Protein 5CWQ (pdb70)

B-factor: mean 51.22, std 22.77, range [20.58, 139.51]

Structure (mmCIF, N/CA/C/O backbone):
data_5CWQ
#
_entry.id   5CWQ
#
_cell.length_a   120.000
_cell.length_b   120.000
_cell.length_c   120.000
_cell.angle_alpha   90.000
_cell.angle_beta   90.000
_cell.angle_gamma   90.000
#
_symmetry.space_group_name_H-M   'I 2 3'
#
loop_
_entity.id
_entity.type
_entity.pdbx_description
1 polymer 'Designed helical repeat protein'
2 non-polymer GLYCEROL
3 non-polymer 'PHOSPHATE ION'
4 non-polymer 1,2-ETHANEDIOL
5 water water
#
loop_
_atom_site.group_PDB
_atom_site.id
_atom_site.type_symbol
_atom_site.label_atom_id
_atom_site.label_alt_id
_atom_site.label_comp_id
_atom_site.label_asym_id
_atom_site.label_entity_id
_atom_site.label_seq_id
_atom_site.pdbx_PDB_ins_code
_atom_site.Cartn_x
_atom_site.Cartn_y
_atom_site.Cartn_z
_atom_site.occupancy
_atom_site.B_iso_or_equiv
_atom_site.auth_seq_id
_atom_site.auth_comp_id
_atom_site.auth_asym_id
_atom_site.auth_atom_id
_atom_site.pdbx_PDB_model_num
ATOM 1 N N . GLU A 1 4 ? -2.854 47.384 44.328 1.00 92.40 4 GLU A N 1
ATOM 2 C CA . GLU A 1 4 ? -3.919 48.343 44.597 1.00 94.98 4 GLU A CA 1
ATOM 3 C C . GLU A 1 4 ? -5.254 47.826 44.069 1.00 90.63 4 GLU A C 1
ATOM 4 O O . GLU A 1 4 ? -6.311 48.145 44.613 1.00 90.01 4 GLU A O 1
ATOM 15 N N . GLU A 1 5 ? -5.200 47.029 43.006 1.00 87.83 5 GLU A N 1
ATOM 16 C CA . GLU A 1 5 ? -6.396 46.381 42.481 1.00 86.22 5 GLU A CA 1
ATOM 17 C C . GLU A 1 5 ? -6.842 45.273 43.426 1.00 79.18 5 GLU A C 1
ATOM 18 O O . GLU A 1 5 ? -8.036 45.031 43.597 1.00 77.60 5 GLU A O 1
ATOM 30 N N . LEU A 1 6 ? -5.869 44.602 44.036 1.00 75.00 6 LEU A N 1
ATOM 31 C CA . LEU A 1 6 ? -6.151 43.525 44.976 1.00 71.19 6 LEU A CA 1
ATOM 32 C C . LEU A 1 6 ? -6.706 44.075 46.284 1.00 71.19 6 LEU A C 1
ATOM 33 O O . LEU A 1 6 ? -7.476 43.403 46.968 1.00 69.12 6 LEU A O 1
ATOM 49 N N . GLU A 1 7 ? -6.312 45.296 46.631 1.00 74.60 7 GLU A N 1
ATOM 50 C CA . GLU A 1 7 ? -6.860 45.967 47.802 1.00 78.47 7 GLU A CA 1
ATOM 51 C C . GLU A 1 7 ? -8.362 46.166 47.639 1.00 77.47 7 GLU A C 1
ATOM 52 O O . GLU A 1 7 ? -9.132 45.947 48.574 1.00 75.81 7 GLU A O 1
ATOM 64 N N . ARG A 1 8 ? -8.770 46.577 46.443 1.00 79.70 8 ARG A N 1
ATOM 65 C CA . ARG A 1 8 ? -10.181 46.775 46.140 1.00 83.52 8 ARG A CA 1
ATOM 66 C C . ARG A 1 8 ? -10.944 45.461 46.270 1.00 78.43 8 ARG A C 1
ATOM 67 O O . ARG A 1 8 ? -12.047 45.422 46.814 1.00 77.91 8 ARG A O 1
ATOM 88 N N . GLU A 1 9 ? -10.345 44.386 45.768 1.00 75.21 9 GLU A N 1
ATOM 89 C CA . GLU A 1 9 ? -10.963 43.067 45.820 1.00 72.80 9 GLU A CA 1
ATOM 90 C C . GLU A 1 9 ? -10.917 42.495 47.234 1.00 63.45 9 GLU A C 1
ATOM 91 O O . GLU A 1 9 ? -11.852 41.827 47.673 1.00 60.66 9 GLU A O 1
ATOM 103 N N . SER A 1 10 ? -9.821 42.761 47.939 1.00 58.15 10 SER A N 1
ATOM 104 C CA . SER A 1 10 ? -9.639 42.265 49.299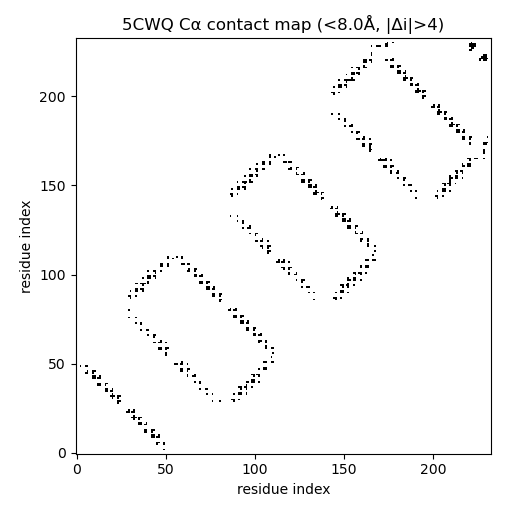 1.00 52.80 10 SER A CA 1
ATOM 105 C C . SER A 1 10 ? -10.617 42.924 50.266 1.00 49.69 10 SER A C 1
ATOM 106 O O . SER A 1 10 ? -11.253 42.249 51.076 1.00 46.91 10 SER A O 1
ATOM 114 N N . GLU A 1 11 ? -10.728 44.245 50.180 1.00 51.03 11 GLU A N 1
ATOM 115 C CA . GLU A 1 11 ? -11.628 44.994 51.047 1.00 54.58 11 GLU A CA 1
ATOM 116 C C . GLU A 1 11 ? -13.081 44.656 50.743 1.00 54.25 11 GLU A C 1
ATOM 117 O O . GLU A 1 11 ? -13.903 44.540 51.653 1.00 53.57 11 GLU A O 1
ATOM 129 N N . GLU A 1 12 ? -13.394 44.501 49.460 1.00 56.65 12 GLU A N 1
ATOM 130 C CA . GLU A 1 12 ? -14.740 44.126 49.043 1.00 61.50 12 GLU A CA 1
ATOM 131 C C . GLU A 1 12 ? -15.073 42.720 49.529 1.00 53.25 12 GLU A C 1
ATOM 132 O O . GLU A 1 12 ? -16.213 42.434 49.895 1.00 51.45 12 GLU A O 1
ATOM 144 N N . ALA A 1 13 ? -14.070 41.848 49.527 1.00 48.74 13 ALA A N 1
ATOM 145 C CA . ALA A 1 13 ? -14.242 40.477 49.988 1.00 45.13 13 ALA A CA 1
ATOM 146 C C . ALA A 1 13 ? -14.553 40.454 51.481 1.00 45.12 13 ALA A C 1
ATOM 147 O O . ALA A 1 13 ? -15.455 39.743 51.926 1.00 42.71 13 ALA A O 1
ATOM 154 N N . GLU A 1 14 ? -13.804 41.239 52.248 1.00 48.65 14 GLU A N 1
ATOM 155 C CA . GLU A 1 14 ? -14.027 41.337 53.685 1.00 52.59 14 GLU A CA 1
ATOM 156 C C . GLU A 1 14 ? -15.392 41.960 53.965 1.00 52.46 14 GLU A C 1
ATOM 157 O O . GLU A 1 14 ? -16.081 41.570 54.907 1.00 50.07 14 GLU A O 1
ATOM 169 N N . ARG A 1 15 ? -15.777 42.928 53.138 1.00 55.84 15 ARG A N 1
ATOM 170 C CA . ARG A 1 15 ? -17.076 43.581 53.264 1.00 61.04 15 ARG A CA 1
ATOM 171 C C . ARG A 1 15 ? -18.211 42.591 53.000 1.00 52.93 15 ARG A C 1
ATOM 172 O O . ARG A 1 15 ? -19.214 42.576 53.714 1.00 50.29 15 ARG A O 1
ATOM 193 N N . ARG A 1 16 ? -18.046 41.768 51.970 1.00 49.67 16 ARG A N 1
ATOM 194 C CA . ARG A 1 16 ? -19.026 40.739 51.643 1.00 48.69 16 ARG A CA 1
ATOM 195 C C . ARG A 1 16 ? -19.137 39.715 52.768 1.00 43.79 16 ARG A C 1
ATOM 196 O O . ARG A 1 16 ? -20.234 39.270 53.109 1.00 42.03 16 ARG A O 1
ATOM 217 N N . LEU A 1 17 ? -17.994 39.349 53.341 1.00 42.41 17 LEU A N 1
ATOM 218 C CA . LEU A 1 17 ? -17.947 38.377 54.429 1.00 42.40 17 LEU A CA 1
ATOM 219 C C . LEU A 1 17 ? -18.686 38.886 55.663 1.00 45.90 17 LEU A C 1
ATOM 220 O O . LEU A 1 17 ? -19.439 38.145 56.295 1.00 43.53 17 LEU A O 1
ATOM 236 N N . GLN A 1 18 ? -18.465 40.152 56.002 1.00 53.05 18 GLN A N 1
ATOM 237 C CA . GLN A 1 18 ? -19.085 40.747 57.180 1.00 59.68 18 GLN A CA 1
ATOM 238 C C . GLN A 1 18 ? -20.596 40.866 57.010 1.00 53.42 18 GLN A C 1
ATOM 239 O O . GLN A 1 18 ? -21.354 40.611 57.945 1.00 52.12 18 GLN A O 1
ATOM 253 N N . GLU A 1 19 ? -21.033 41.253 55.816 1.00 50.71 19 GLU A N 1
ATOM 254 C CA . GLU A 1 19 ? -22.459 41.353 55.529 1.00 52.31 19 GLU A CA 1
ATOM 255 C C . GLU A 1 19 ? -23.113 39.975 55.570 1.00 46.85 19 GLU A C 1
ATOM 256 O O . GLU A 1 19 ? -24.241 39.828 56.041 1.00 45.16 19 GLU A O 1
ATOM 268 N N . ALA A 1 20 ? -22.400 38.967 55.077 1.00 45.39 20 ALA A N 1
ATOM 269 C CA . ALA A 1 20 ? -22.903 37.598 55.091 1.00 44.77 20 ALA A CA 1
ATOM 270 C C . ALA A 1 20 ? -22.978 37.074 56.522 1.00 44.90 20 ALA A C 1
ATOM 271 O O . ALA A 1 20 ? -23.870 36.295 56.859 1.00 44.25 20 ALA A O 1
ATOM 278 N N . ARG A 1 21 ? -22.039 37.509 57.359 1.00 45.99 21 ARG A N 1
ATOM 279 C CA . ARG A 1 21 ? -22.012 37.107 58.762 1.00 47.31 21 ARG A CA 1
ATOM 280 C C . ARG A 1 21 ? -23.197 37.691 59.520 1.00 46.45 21 ARG A C 1
ATOM 281 O O . ARG A 1 21 ? -23.769 37.039 60.393 1.00 46.07 21 ARG A O 1
ATOM 302 N N A LYS A 1 22 ? -23.559 38.927 59.191 0.50 48.19 22 LYS A N 1
ATOM 303 N N B LYS A 1 22 ? -23.563 38.923 59.182 0.50 48.17 22 LYS A N 1
ATOM 304 C CA A LYS A 1 22 ? -24.697 39.580 59.826 0.50 50.30 22 LYS A CA 1
ATOM 305 C CA B LYS A 1 22 ? -24.693 39.579 59.822 0.50 50.30 22 LYS A CA 1
ATOM 306 C C A LYS A 1 22 ? -26.004 38.957 59.348 0.50 48.63 22 LYS A C 1
ATOM 307 C C B LYS A 1 22 ? -25.999 38.950 59.350 0.50 48.62 22 LYS A C 1
ATOM 308 O O A LYS A 1 22 ? -26.930 38.762 60.133 0.50 47.60 22 LYS A O 1
ATOM 309 O O B LYS A 1 22 ? -26.919 38.747 60.140 0.50 47.57 22 LYS A O 1
ATOM 346 N N . ARG A 1 23 ? -26.072 38.639 58.059 1.00 49.05 23 ARG A N 1
ATOM 347 C CA . ARG A 1 23 ? -27.240 37.964 57.502 1.00 53.33 23 ARG A CA 1
ATOM 348 C C . ARG A 1 23 ? -27.356 36.563 58.093 1.00 46.43 23 ARG A C 1
ATOM 349 O O . ARG A 1 23 ? -28.458 36.056 58.302 1.00 44.86 23 ARG A O 1
ATOM 371 N N A SER A 1 24 ? -26.209 35.948 58.364 0.39 43.94 24 SER A N 1
ATOM 372 N N B SER A 1 24 ? -26.213 35.938 58.360 0.61 43.90 24 SER A N 1
ATOM 373 C CA A SER A 1 24 ? -26.170 34.630 58.981 0.39 41.84 24 SER A CA 1
ATOM 374 C CA B SER A 1 24 ? -26.192 34.621 58.985 0.61 41.82 24 SER A CA 1
ATOM 375 C C A SER A 1 24 ? -26.729 34.678 60.400 0.39 44.25 24 SER A C 1
ATOM 376 C C B SER A 1 24 ? -26.761 34.690 60.396 0.61 44.27 24 SER A C 1
ATOM 377 O O A SER A 1 24 ? -27.448 33.774 60.824 0.39 43.08 24 SER A O 1
ATOM 378 O O B SER A 1 24 ? -27.514 33.813 60.815 0.61 43.18 24 SER A O 1
ATOM 393 N N . GLU A 1 25 ? -26.397 35.740 61.126 1.00 49.49 25 GLU A N 1
ATOM 394 C CA . GLU A 1 25 ? -26.852 35.905 62.502 1.00 57.67 25 GLU A CA 1
ATOM 395 C C . GLU A 1 25 ? -28.339 36.246 62.557 1.00 54.40 25 GLU A C 1
ATOM 396 O O . GLU A 1 25 ? -29.045 35.822 63.472 1.00 54.06 25 GLU A O 1
ATOM 409 N N . GLU A 1 26 ? -28.808 37.016 61.580 1.00 52.56 26 GLU A N 1
ATOM 410 C CA . GLU A 1 26 ? -30.220 37.380 61.499 1.00 53.98 26 GLU A CA 1
ATOM 411 C C . GLU A 1 26 ? -31.085 36.150 61.245 1.00 50.55 26 GLU A C 1
ATOM 412 O O . GLU A 1 26 ? -32.138 35.981 61.859 1.00 49.26 26 GLU A O 1
ATOM 424 N N . ALA A 1 27 ? -30.633 35.293 60.335 1.00 49.78 27 ALA A N 1
ATOM 425 C CA . ALA A 1 27 ? -31.360 34.076 60.003 1.00 49.18 27 ALA A CA 1
ATOM 426 C C . ALA A 1 27 ? -31.257 33.056 61.132 1.00 50.14 27 ALA A C 1
ATOM 427 O O . ALA A 1 27 ? -32.204 32.313 61.397 1.00 49.56 27 ALA A O 1
ATOM 434 N N . ARG A 1 28 ? -30.104 33.027 61.795 1.00 52.18 28 ARG A N 1
ATOM 435 C CA . ARG A 1 28 ? -29.859 32.085 62.882 1.00 54.21 28 ARG A CA 1
ATOM 436 C C . ARG A 1 28 ? -30.807 32.339 64.049 1.00 57.55 28 ARG A C 1
ATOM 437 O O . ARG A 1 28 ? -31.297 31.401 64.680 1.00 57.03 28 ARG A O 1
ATOM 458 N N . GLU A 1 29 ? -31.065 33.610 64.330 1.00 61.79 29 GLU A N 1
ATOM 459 C CA . GLU A 1 29 ? -31.950 33.984 65.424 1.00 66.33 29 GLU A CA 1
ATOM 460 C C . GLU A 1 29 ? -33.405 33.672 65.089 1.00 62.18 29 GLU A C 1
ATOM 461 O O . GLU A 1 29 ? -34.211 33.401 65.980 1.00 63.71 29 GLU A O 1
ATOM 473 N N . ARG A 1 30 ? -33.734 33.712 63.802 1.00 57.38 30 ARG A N 1
ATOM 474 C CA . ARG A 1 30 ? -35.090 33.431 63.340 1.00 55.77 30 ARG A CA 1
ATOM 475 C C . ARG A 1 30 ? -35.303 31.940 63.085 1.00 51.26 30 ARG A C 1
ATOM 476 O O . ARG A 1 30 ? -36.407 31.511 62.751 1.00 49.93 30 ARG A O 1
ATOM 497 N N . GLY A 1 31 ? -34.243 31.154 63.242 1.00 46.86 31 GLY A N 1
ATOM 498 C CA . GLY A 1 31 ? -34.314 29.723 63.010 1.00 45.62 31 GLY A CA 1
ATOM 499 C C . GLY A 1 31 ? -34.462 29.370 61.541 1.00 44.00 31 GLY A C 1
ATOM 500 O O . GLY A 1 31 ? -34.762 28.226 61.198 1.00 41.62 31 GLY A O 1
ATOM 504 N N . ASP A 1 32 ? -34.251 30.354 60.670 1.00 44.55 32 ASP A N 1
ATOM 505 C CA . ASP A 1 32 ? -34.365 30.147 59.230 1.00 42.98 32 ASP A CA 1
ATOM 506 C C . ASP A 1 32 ? -33.080 29.522 58.681 1.00 39.24 32 ASP A C 1
ATOM 507 O O . ASP A 1 32 ? -32.148 30.229 58.294 1.00 37.11 32 ASP A O 1
ATOM 516 N N . LEU A 1 33 ? -33.039 28.193 58.647 1.00 38.78 33 LEU A N 1
ATOM 517 C CA . LEU A 1 33 ? -31.831 27.471 58.254 1.00 38.41 33 LEU A CA 1
ATOM 518 C C . LEU A 1 33 ? -31.481 27.658 56.780 1.00 35.73 33 LEU A C 1
ATOM 519 O O . LEU A 1 33 ? -30.304 27.688 56.418 1.00 34.24 33 LEU A O 1
ATOM 535 N N . LYS A 1 34 ? -32.496 27.775 55.929 1.00 35.39 34 LYS A N 1
ATOM 536 C CA . LYS A 1 34 ? -32.261 27.946 54.500 1.00 34.98 34 LYS A CA 1
ATOM 537 C C . LYS A 1 34 ? -31.541 29.262 54.217 1.00 34.45 34 LYS A C 1
ATOM 538 O O . LYS A 1 34 ? -30.586 29.303 53.438 1.00 32.53 34 LYS A O 1
ATOM 557 N N . GLU A 1 35 ? -32.003 30.337 54.849 1.00 36.94 35 GLU A N 1
ATOM 558 C CA . GLU A 1 35 ? -31.356 31.636 54.705 1.00 40.52 35 GLU A CA 1
ATOM 559 C C . GLU A 1 35 ? -29.977 31.614 55.351 1.00 36.21 35 GLU A C 1
ATOM 560 O O . GLU A 1 35 ? -29.042 32.253 54.868 1.00 34.19 35 GLU A O 1
ATOM 572 N N . LEU A 1 36 ? -29.861 30.876 56.449 1.00 35.56 36 LEU A N 1
ATOM 573 C CA . LEU A 1 36 ? -28.587 30.718 57.137 1.00 35.69 36 LEU A CA 1
ATOM 574 C C . LEU A 1 36 ? -27.597 29.990 56.238 1.00 34.32 36 LEU A C 1
ATOM 575 O O . LEU A 1 36 ? -26.451 30.414 56.089 1.00 34.64 36 LEU A O 1
ATOM 591 N N . ALA A 1 37 ? -28.055 28.900 55.631 1.00 32.88 37 ALA A N 1
ATOM 592 C CA . ALA A 1 37 ? -27.228 28.103 54.733 1.00 30.99 37 ALA A CA 1
ATOM 593 C C . ALA A 1 37 ? -26.782 28.916 53.521 1.00 30.45 37 ALA A C 1
ATOM 594 O O . ALA A 1 37 ? -25.631 28.825 53.088 1.00 29.46 37 ALA A O 1
ATOM 601 N N . GLU A 1 38 ? -27.696 29.710 52.975 1.00 31.72 38 GLU A N 1
ATOM 602 C CA . GLU A 1 38 ? -27.390 30.552 51.824 1.00 33.37 38 GLU A CA 1
ATOM 603 C C . GLU A 1 38 ? -26.372 31.624 52.191 1.00 33.43 38 GLU A C 1
ATOM 604 O O . GLU A 1 38 ? -25.511 31.976 51.386 1.00 32.38 38 GLU A O 1
ATOM 616 N N . ALA A 1 39 ? -26.475 32.137 53.413 1.00 34.64 39 ALA A N 1
ATOM 617 C CA . ALA A 1 39 ? -25.544 33.146 53.897 1.00 35.20 39 ALA A CA 1
ATOM 618 C C . ALA A 1 39 ? -24.147 32.553 54.065 1.00 34.26 39 ALA A C 1
ATOM 619 O O . ALA A 1 39 ? -23.146 33.218 53.800 1.00 34.77 39 ALA A O 1
ATOM 626 N N . LEU A 1 40 ? -24.085 31.297 54.497 1.00 33.20 40 LEU A N 1
ATOM 627 C CA . LEU A 1 40 ? -22.809 30.619 54.703 1.00 32.32 40 LEU A CA 1
ATOM 628 C C . LEU A 1 40 ? -22.123 30.331 53.370 1.00 31.26 40 LEU A C 1
ATOM 629 O O . LEU A 1 40 ? -20.895 30.321 53.290 1.00 31.57 40 LEU A O 1
ATOM 645 N N . ILE A 1 41 ? -22.915 30.098 52.327 1.00 30.90 41 ILE A N 1
ATOM 646 C CA . ILE A 1 41 ? -22.372 29.959 50.978 1.00 30.21 41 ILE A CA 1
ATOM 647 C C . ILE A 1 41 ? -21.714 31.268 50.558 1.00 31.10 41 ILE A C 1
ATOM 648 O O . ILE A 1 41 ? -20.654 31.269 49.932 1.00 30.70 41 ILE A O 1
ATOM 664 N N . GLU A 1 42 ? -22.352 32.381 50.900 1.00 33.57 42 GLU A N 1
ATOM 665 C CA . GLU A 1 42 ? -21.822 33.698 50.566 1.00 38.12 42 GLU A CA 1
ATOM 666 C C . GLU A 1 42 ? -20.536 33.971 51.340 1.00 34.40 42 GLU A C 1
ATOM 667 O O . GLU A 1 42 ? -19.589 34.539 50.798 1.00 34.87 42 GLU A O 1
ATOM 679 N N . GLU A 1 43 ? -20.506 33.564 52.606 1.00 31.61 43 GLU A N 1
ATOM 680 C CA . GLU A 1 43 ? -19.295 33.682 53.409 1.00 31.22 43 GLU A CA 1
ATOM 681 C C . GLU A 1 43 ? -18.157 32.903 52.764 1.00 29.97 43 GLU A C 1
ATOM 682 O O . GLU A 1 43 ? -17.045 33.413 52.625 1.00 31.80 43 GLU A O 1
ATOM 694 N N . ALA A 1 44 ? -18.449 31.671 52.361 1.00 27.89 44 ALA A N 1
ATOM 695 C CA . ALA A 1 44 ? -17.460 30.804 51.732 1.00 27.56 44 ALA A CA 1
ATOM 696 C C . ALA A 1 44 ? -16.924 31.413 50.436 1.00 28.98 44 ALA A C 1
ATOM 697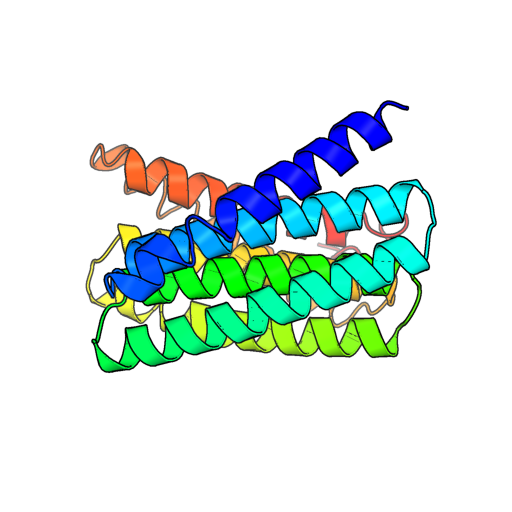 O O . ALA A 1 44 ? -15.733 31.307 50.140 1.00 28.72 44 ALA A O 1
ATOM 704 N N . ARG A 1 45 ? -17.806 32.047 49.667 1.00 31.58 45 ARG A N 1
ATOM 705 C CA . ARG A 1 45 ? -17.407 32.742 48.444 1.00 34.65 45 ARG A CA 1
ATOM 706 C C . ARG A 1 45 ? -16.421 33.860 48.754 1.00 32.86 45 ARG A C 1
ATOM 707 O O . ARG A 1 45 ? -15.408 34.019 48.072 1.00 31.44 45 ARG A O 1
ATOM 728 N N . ALA A 1 46 ? -16.735 34.635 49.786 1.00 33.61 46 ALA A N 1
ATOM 729 C CA . ALA A 1 46 ? -15.890 35.744 50.206 1.00 35.10 46 ALA A CA 1
ATOM 730 C C . ALA A 1 46 ? -14.539 35.235 50.696 1.00 35.53 46 ALA A C 1
ATOM 731 O O . ALA A 1 46 ? -13.500 35.820 50.392 1.00 36.58 46 ALA A O 1
ATOM 738 N N . VAL A 1 47 ? -14.560 34.143 51.454 1.00 34.95 47 VAL A N 1
ATOM 739 C CA . VAL A 1 47 ? -13.335 33.561 51.992 1.00 35.48 47 VAL A CA 1
ATOM 740 C C . VAL A 1 47 ? -12.459 33.012 50.868 1.00 35.27 47 VAL A C 1
ATOM 741 O O . VAL A 1 47 ? -11.234 33.118 50.926 1.00 36.36 47 VAL A O 1
ATOM 754 N N . GLN A 1 48 ? -13.083 32.429 49.848 1.00 34.15 48 GLN A N 1
ATOM 755 C CA . GLN A 1 48 ? -12.337 31.951 48.690 1.00 33.99 48 GLN A CA 1
ATOM 756 C C . GLN A 1 48 ? -11.626 33.116 48.012 1.00 34.19 48 GLN A C 1
ATOM 757 O O . GLN A 1 48 ? -10.494 32.982 47.547 1.00 34.29 48 GLN A O 1
ATOM 771 N N . GLU A 1 49 ? -12.301 34.259 47.957 1.00 35.10 49 GLU A N 1
ATOM 772 C CA . GLU A 1 49 ? -11.732 35.448 47.338 1.00 38.80 49 GLU A CA 1
ATOM 773 C C . GLU A 1 49 ? -10.514 35.927 48.124 1.00 37.21 49 GLU A C 1
ATOM 774 O O . GLU A 1 49 ? -9.491 36.277 47.541 1.00 36.18 49 GLU A O 1
ATOM 786 N N . LEU A 1 50 ? -10.625 35.929 49.450 1.00 37.48 50 LEU A N 1
ATOM 787 C CA . LEU A 1 50 ? -9.516 36.324 50.315 1.00 37.68 50 LEU A CA 1
ATOM 788 C C . LEU A 1 50 ? -8.313 35.403 50.129 1.00 37.25 50 LEU A C 1
ATOM 789 O O . LEU A 1 50 ? -7.168 35.856 50.117 1.00 39.66 50 LEU A O 1
ATOM 805 N N . ALA A 1 51 ? -8.579 34.110 49.986 1.00 34.45 51 ALA A N 1
ATOM 806 C CA . ALA A 1 51 ? -7.519 33.126 49.799 1.00 32.81 51 ALA A CA 1
ATOM 807 C C . ALA A 1 51 ? -6.778 33.363 48.486 1.00 32.47 51 ALA A C 1
ATOM 808 O O . ALA A 1 51 ? -5.550 33.289 48.432 1.00 31.82 51 ALA A O 1
ATOM 815 N N . ARG A 1 52 ? -7.531 33.650 47.430 1.00 33.73 52 ARG A N 1
ATOM 816 C CA . ARG A 1 52 ? -6.941 33.876 46.117 1.00 36.71 52 ARG A CA 1
ATOM 817 C C . ARG A 1 52 ? -6.130 35.169 46.089 1.00 36.21 52 ARG A C 1
ATOM 818 O O . ARG A 1 52 ? -5.113 35.253 45.400 1.00 34.85 52 ARG A O 1
ATOM 839 N N . VAL A 1 53 ? -6.578 36.172 46.840 1.00 37.92 53 VAL A N 1
ATOM 840 C CA . VAL A 1 53 ? -5.827 37.417 46.976 1.00 40.11 53 VAL A CA 1
ATOM 841 C C . VAL A 1 53 ? -4.512 37.140 47.698 1.00 41.54 53 VAL A C 1
ATOM 842 O O . VAL A 1 53 ? -3.463 37.662 47.321 1.00 42.22 53 VAL A O 1
ATOM 855 N N . ALA A 1 54 ? -4.577 36.318 48.742 1.00 41.92 54 ALA A N 1
ATOM 856 C CA . ALA A 1 54 ? -3.385 35.939 49.491 1.00 42.98 54 ALA A CA 1
ATOM 857 C C . ALA A 1 54 ? -2.405 35.189 48.589 1.00 41.51 54 ALA A C 1
ATOM 858 O O . ALA A 1 54 ? -1.199 35.435 48.632 1.00 43.45 54 ALA A O 1
ATOM 865 N N . CYS A 1 55 ? -2.937 34.280 47.775 1.00 37.55 55 CYS A N 1
ATOM 866 C CA . CYS A 1 55 ? -2.133 33.517 46.824 1.00 35.35 55 CYS A CA 1
ATOM 867 C C . CYS A 1 55 ? -1.394 34.425 45.843 1.00 38.31 55 CYS A C 1
ATOM 868 O O . CYS A 1 55 ? -0.237 34.178 45.512 1.00 39.64 55 CYS A O 1
ATOM 875 N N . GLU A 1 56 ? -2.066 35.471 45.375 1.00 40.29 56 GLU A N 1
ATOM 876 C CA . GLU A 1 56 ? -1.479 36.367 44.384 1.00 44.01 56 GLU A CA 1
ATOM 877 C C . GLU A 1 56 ? -0.436 37.284 45.017 1.00 43.92 56 GLU A C 1
ATOM 878 O O . GLU A 1 56 ? 0.521 37.695 44.360 1.00 44.90 56 GLU A O 1
ATOM 890 N N . ARG A 1 57 ? -0.624 37.598 46.295 1.00 43.40 57 ARG A N 1
ATOM 891 C CA . ARG A 1 57 ? 0.308 38.452 47.025 1.00 45.72 57 ARG A CA 1
ATOM 892 C C . ARG A 1 57 ? 1.480 37.656 47.589 1.00 48.50 57 ARG A C 1
ATOM 893 O O . ARG A 1 57 ? 2.543 38.211 47.862 1.00 50.24 57 ARG A O 1
ATOM 914 N N . GLY A 1 58 ? 1.282 36.354 47.764 1.00 45.92 58 GLY A N 1
ATOM 915 C CA . GLY A 1 58 ? 2.294 35.512 48.374 1.00 47.76 58 GLY A CA 1
ATOM 916 C C . GLY A 1 58 ? 2.420 35.791 49.859 1.00 49.01 58 GLY A C 1
ATOM 917 O O . GLY A 1 58 ? 3.468 35.554 50.460 1.00 50.56 58 GLY A O 1
ATOM 921 N N . ASN A 1 59 ? 1.344 36.304 50.448 1.00 48.41 59 ASN A N 1
ATOM 922 C CA . ASN A 1 59 ? 1.313 36.614 51.872 1.00 50.40 59 ASN A CA 1
ATOM 923 C C . ASN A 1 59 ? 0.779 35.435 52.681 1.00 49.84 59 ASN A C 1
ATOM 924 O O . ASN A 1 59 ? -0.419 35.152 52.669 1.00 45.10 59 ASN A O 1
ATOM 935 N N . SER A 1 60 ? 1.677 34.759 53.390 1.00 55.90 60 SER A N 1
ATOM 936 C CA . SER A 1 60 ? 1.311 33.578 54.164 1.00 60.62 60 SER A CA 1
ATOM 937 C C . SER A 1 60 ? 0.409 33.933 55.342 1.00 61.08 60 SER A C 1
ATOM 938 O O . SER A 1 60 ? -0.412 33.122 55.769 1.00 61.02 60 SER A O 1
ATOM 946 N N . GLU A 1 61 ? 0.564 35.145 55.866 1.00 61.70 61 GLU A N 1
ATOM 947 C CA . GLU A 1 61 ? -0.241 35.589 56.998 1.00 63.17 61 GLU A CA 1
ATOM 948 C C . GLU A 1 61 ? -1.687 35.816 56.575 1.00 51.74 61 GLU A C 1
ATOM 949 O O . GLU A 1 61 ? -2.616 35.374 57.253 1.00 46.28 61 GLU A O 1
ATOM 961 N N . GLU A 1 62 ? -1.874 36.510 55.456 1.00 49.07 62 GLU A N 1
ATOM 962 C CA . GLU A 1 62 ? -3.206 36.702 54.898 1.00 48.15 62 GLU A CA 1
ATOM 963 C C . GLU A 1 62 ? -3.809 35.358 54.513 1.00 43.00 62 GLU A C 1
ATOM 964 O O . GLU A 1 62 ? -5.016 35.151 54.627 1.00 41.98 62 GLU A O 1
ATOM 976 N N . ALA A 1 63 ? -2.955 34.450 54.057 1.00 40.88 63 ALA A N 1
ATOM 977 C CA . ALA A 1 63 ? -3.393 33.131 53.623 1.00 39.96 63 ALA A CA 1
ATOM 978 C C . ALA A 1 63 ? -3.886 32.305 54.808 1.00 42.04 63 ALA A C 1
ATOM 979 O O . ALA A 1 63 ? -4.926 31.650 54.728 1.00 39.73 63 ALA A O 1
ATOM 986 N N . GLU A 1 64 ? -3.140 32.343 55.906 1.00 47.52 64 GLU A N 1
ATOM 987 C CA . GLU A 1 64 ? -3.516 31.605 57.106 1.00 52.71 64 GLU A CA 1
ATOM 988 C C . GLU A 1 64 ? -4.792 32.184 57.708 1.00 48.82 64 GLU A C 1
ATOM 989 O O . GLU A 1 64 ? -5.640 31.447 58.208 1.00 48.07 64 GLU A O 1
ATOM 1001 N N . ARG A 1 65 ? -4.918 33.507 57.658 1.00 46.90 65 ARG A N 1
ATOM 1002 C CA . ARG A 1 65 ? -6.137 34.178 58.094 1.00 46.72 65 ARG A CA 1
ATOM 1003 C C . ARG A 1 65 ? -7.340 33.676 57.304 1.00 41.66 65 ARG A C 1
ATOM 1004 O O . ARG A 1 65 ? -8.401 33.419 57.872 1.00 40.87 65 ARG A O 1
ATOM 1025 N N . ALA A 1 66 ? -7.166 33.540 55.993 1.00 38.65 66 ALA A N 1
ATOM 1026 C CA . ALA A 1 66 ? -8.230 33.053 55.123 1.00 36.18 66 ALA A CA 1
ATOM 1027 C C . ALA A 1 66 ? -8.612 31.623 55.492 1.00 35.13 66 ALA A C 1
ATOM 1028 O O . ALA A 1 66 ? -9.791 31.265 55.492 1.00 33.52 66 ALA A O 1
ATOM 1035 N N . SER A 1 67 ? -7.609 30.811 55.808 1.00 36.49 67 SER A N 1
ATOM 1036 C CA . SER A 1 67 ? -7.834 29.420 56.182 1.00 37.85 67 SER A CA 1
ATOM 1037 C C . SER A 1 67 ? -8.597 29.330 57.500 1.00 37.84 67 SER A C 1
ATOM 1038 O O . SER A 1 67 ? -9.505 28.508 57.651 1.00 36.12 67 SER A O 1
ATOM 1046 N N . GLU A 1 68 ? -8.216 30.177 58.453 1.00 40.06 68 GLU A N 1
ATOM 1047 C CA . GLU A 1 68 ? -8.902 30.253 59.737 1.00 42.25 68 GLU A CA 1
ATOM 1048 C C . GLU A 1 68 ? -10.366 30.612 59.527 1.00 38.59 68 GLU A C 1
ATOM 1049 O O . GLU A 1 68 ? -11.253 30.054 60.174 1.00 38.27 68 GLU A O 1
ATOM 1061 N N . LYS A 1 69 ? -10.613 31.541 58.610 1.00 36.51 69 LYS A N 1
ATOM 1062 C CA . LYS A 1 69 ? -11.972 31.967 58.311 1.00 36.17 69 LYS A CA 1
ATOM 1063 C C . LYS A 1 69 ? -12.737 30.874 57.568 1.00 35.32 69 LYS A C 1
ATOM 1064 O O . LYS A 1 69 ? -13.936 30.696 57.781 1.00 35.33 69 LYS A O 1
ATOM 1083 N N . ALA A 1 70 ? -12.039 30.142 56.704 1.00 35.00 70 ALA A N 1
ATOM 1084 C CA . ALA A 1 70 ? -12.644 29.031 55.974 1.00 34.39 70 ALA A CA 1
ATOM 1085 C C . ALA A 1 70 ? -13.040 27.913 56.930 1.00 35.09 70 ALA A C 1
ATOM 1086 O O . ALA A 1 70 ? -14.097 27.298 56.780 1.00 35.71 70 ALA A O 1
ATOM 1093 N N . GLN A 1 71 ? -12.179 27.651 57.908 1.00 35.34 71 GLN A N 1
ATOM 1094 C CA . GLN A 1 71 ? -12.431 26.609 58.894 1.00 35.93 71 GLN A CA 1
ATOM 1095 C C . GLN A 1 71 ? -13.672 26.942 59.711 1.00 35.99 71 GLN A C 1
ATOM 1096 O O . GLN A 1 71 ? -14.432 26.052 60.095 1.00 33.34 71 GLN A O 1
ATOM 1110 N N . ARG A 1 72 ? -13.867 28.231 59.967 1.00 39.12 72 ARG A N 1
ATOM 1111 C CA . ARG A 1 72 ? -15.003 28.701 60.750 1.00 42.53 72 ARG A CA 1
ATOM 1112 C C . ARG A 1 72 ? -16.312 28.487 59.992 1.00 37.06 72 ARG A C 1
ATOM 1113 O O . ARG A 1 72 ? -17.282 27.981 60.553 1.00 35.45 72 ARG A O 1
ATOM 1134 N N . VAL A 1 73 ? -16.330 28.869 58.718 1.00 34.62 73 VAL A N 1
ATOM 1135 C CA . VAL A 1 73 ? -17.502 28.664 57.869 1.00 32.08 73 VAL A CA 1
ATOM 1136 C C . VAL A 1 73 ? -17.817 27.176 57.774 1.00 29.79 73 VAL A C 1
ATOM 1137 O O . VAL A 1 73 ? -18.978 26.771 57.832 1.00 28.89 73 VAL A O 1
ATOM 1150 N N . LEU A 1 74 ? -16.767 26.374 57.628 1.00 29.26 74 LEU A N 1
ATOM 1151 C CA . LEU A 1 74 ? -16.892 24.926 57.553 1.00 30.20 74 LEU A CA 1
ATOM 1152 C C . LEU A 1 74 ? -17.605 24.360 58.779 1.00 31.08 74 LEU A C 1
ATOM 1153 O O . LEU A 1 74 ? -18.566 23.601 58.653 1.00 31.40 74 LEU A O 1
ATOM 1169 N N . GLU A 1 75 ? -17.135 24.740 59.962 1.00 33.00 75 GLU A N 1
ATOM 1170 C CA . GLU A 1 75 ? -17.698 24.239 61.209 1.00 35.84 75 GLU A CA 1
ATOM 1171 C C . GLU A 1 75 ? -19.144 24.694 61.403 1.00 35.05 75 GLU A C 1
ATOM 1172 O O . GLU A 1 75 ? -19.980 23.935 61.896 1.00 33.97 75 GLU A O 1
ATOM 1184 N N . GLU A 1 76 ? -19.441 25.928 61.008 1.00 35.13 76 GLU A N 1
ATOM 1185 C CA . GLU A 1 76 ? -20.805 26.438 61.098 1.00 34.85 76 GLU A CA 1
ATOM 1186 C C . GLU A 1 76 ? -21.720 25.693 60.132 1.00 30.23 76 GLU A C 1
ATOM 1187 O O . GLU A 1 76 ? -22.845 25.337 60.481 1.00 28.58 76 GLU A O 1
ATOM 1199 N N . ALA A 1 77 ? -21.229 25.448 58.922 1.00 28.67 77 ALA A N 1
ATOM 1200 C CA . ALA A 1 77 ? -22.021 24.756 57.914 1.00 27.74 77 ALA A CA 1
ATOM 1201 C C . ALA A 1 77 ? -22.237 23.294 58.308 1.00 28.91 77 ALA A C 1
ATOM 1202 O O . ALA A 1 77 ? -23.270 22.707 57.988 1.00 28.45 77 ALA A O 1
ATOM 1209 N N . ARG A 1 78 ? -21.264 22.715 59.009 1.00 31.64 78 ARG A N 1
ATOM 1210 C CA . ARG A 1 78 ? -21.406 21.365 59.554 1.00 33.77 78 ARG A CA 1
ATOM 1211 C C . ARG A 1 78 ? -22.573 21.289 60.532 1.00 34.12 78 ARG A C 1
ATOM 1212 O O . ARG A 1 78 ? -23.322 20.311 60.549 1.00 33.47 78 ARG A O 1
ATOM 1233 N N . LYS A 1 79 ? -22.715 22.321 61.355 1.00 35.82 79 LYS A N 1
ATOM 1234 C CA . LYS A 1 79 ? -23.787 22.370 62.339 1.00 38.99 79 LYS A CA 1
ATOM 1235 C C . LYS A 1 79 ? -25.143 22.478 61.644 1.00 35.26 79 LYS A C 1
ATOM 1236 O O . LYS A 1 79 ? -26.103 21.815 62.032 1.00 34.66 79 LYS A O 1
ATOM 1255 N N . VAL A 1 80 ? -25.213 23.314 60.613 1.00 33.71 80 VAL A N 1
ATOM 1256 C CA . VAL A 1 80 ? -26.453 23.504 59.868 1.00 33.24 80 VAL A CA 1
ATOM 1257 C C . VAL A 1 80 ? -26.874 22.208 59.181 1.00 31.66 80 VAL A C 1
ATOM 1258 O O . VAL A 1 80 ? -28.062 21.889 59.120 1.00 31.45 80 VAL A O 1
ATOM 1271 N N . SER A 1 81 ? -25.900 21.464 58.665 1.00 31.72 81 SER A N 1
ATOM 1272 C CA . SER A 1 81 ? -26.191 20.201 58.002 1.00 33.95 81 SER A CA 1
ATOM 1273 C C . SER A 1 81 ? -26.763 19.204 59.008 1.00 34.23 81 SER A C 1
ATOM 1274 O O . SER A 1 81 ? -27.674 18.443 58.690 1.00 34.86 81 SER A O 1
ATOM 1282 N N . GLU A 1 82 ? -26.223 19.223 60.222 1.00 33.38 82 GLU A N 1
ATOM 1283 C CA . GLU A 1 82 ? -26.720 18.385 61.305 1.00 32.11 82 GLU A CA 1
ATOM 1284 C C . GLU A 1 82 ? -28.173 18.732 61.612 1.00 32.47 82 GLU A C 1
ATOM 1285 O O . GLU A 1 82 ? -29.030 17.852 61.716 1.00 31.57 82 GLU A O 1
ATOM 1297 N N . GLU A 1 83 ? -28.438 20.025 61.756 1.00 33.71 83 GLU A N 1
ATOM 1298 C CA . GLU A 1 83 ? -29.781 20.515 62.034 1.00 35.31 83 GLU A CA 1
ATOM 1299 C C . GLU A 1 83 ? -30.716 20.245 60.858 1.00 33.04 83 GLU A C 1
ATOM 1300 O O . GLU A 1 83 ? -31.903 19.978 61.048 1.00 32.76 83 GLU A O 1
ATOM 1312 N N . ALA A 1 84 ? -30.174 20.311 59.646 1.00 31.94 84 ALA A N 1
ATOM 1313 C CA . ALA A 1 84 ? -30.967 20.075 58.444 1.00 31.46 84 ALA A CA 1
ATOM 1314 C C . ALA A 1 84 ? -31.419 18.620 58.363 1.00 32.09 84 ALA A C 1
ATOM 1315 O O . ALA A 1 84 ? -32.547 18.334 57.954 1.00 32.32 84 ALA A O 1
ATOM 1322 N N . ARG A 1 85 ? -30.541 17.701 58.755 1.00 32.38 85 ARG A N 1
ATOM 1323 C CA . ARG A 1 85 ? -30.880 16.284 58.745 1.00 34.15 85 ARG A CA 1
ATOM 1324 C C . ARG A 1 85 ? -31.911 15.964 59.822 1.00 34.30 85 ARG A C 1
ATOM 1325 O O . ARG A 1 85 ? -32.793 15.131 59.610 1.00 35.51 85 ARG A O 1
ATOM 1346 N N . GLU A 1 86 ? -31.805 16.629 60.971 1.00 33.61 86 GLU A N 1
ATOM 1347 C CA . GLU A 1 86 ? -32.752 16.415 62.063 1.00 33.85 86 GLU A CA 1
ATOM 1348 C C . GLU A 1 86 ? -34.159 16.836 61.652 1.00 32.30 86 GLU A C 1
ATOM 1349 O O . GLU A 1 86 ? -35.146 16.303 62.159 1.00 32.30 86 GLU A O 1
ATOM 1361 N N . GLN A 1 87 ? -34.241 17.795 60.736 1.00 31.77 87 GLN A N 1
ATOM 1362 C CA . GLN A 1 87 ? -35.525 18.300 60.261 1.00 33.35 87 GLN A CA 1
ATOM 1363 C C . GLN A 1 87 ? -35.920 17.656 58.934 1.00 35.13 87 GLN A C 1
ATOM 1364 O O . GLN A 1 87 ? -36.956 17.991 58.361 1.00 34.81 87 GLN A O 1
ATOM 1378 N N . GLY A 1 88 ? -35.096 16.730 58.451 1.00 37.75 88 GLY A N 1
ATOM 1379 C CA . GLY A 1 88 ? -35.349 16.063 57.186 1.00 39.89 88 GLY A CA 1
ATOM 1380 C C . GLY A 1 88 ? -35.448 17.041 56.030 1.00 40.27 88 GLY A C 1
ATOM 1381 O O . GLY A 1 88 ? -36.197 16.816 55.079 1.00 42.09 88 GLY A O 1
ATOM 1385 N N . ASP A 1 89 ? -34.691 18.131 56.119 1.00 38.28 89 ASP A N 1
ATOM 1386 C CA . ASP A 1 89 ? -34.731 19.186 55.113 1.00 36.61 89 ASP A CA 1
ATOM 1387 C C . ASP A 1 89 ? -33.569 19.027 54.131 1.00 34.86 89 ASP A C 1
ATOM 1388 O O . ASP A 1 89 ? -32.484 19.577 54.332 1.00 33.73 89 ASP A O 1
ATOM 1397 N N . ASP A 1 90 ? -33.815 18.275 53.063 1.00 34.65 90 ASP A N 1
ATOM 1398 C CA . ASP A 1 90 ? -32.775 17.921 52.102 1.00 35.02 90 ASP A CA 1
ATOM 1399 C C . ASP A 1 90 ? -32.237 19.129 51.334 1.00 32.67 90 ASP A C 1
ATOM 1400 O O . ASP A 1 90 ? -31.067 19.150 50.953 1.00 30.79 90 ASP A O 1
ATOM 1409 N N . GLU A 1 91 ? -33.087 20.127 51.105 1.00 33.76 91 GLU A N 1
ATOM 1410 C CA . GLU A 1 91 ? -32.673 21.320 50.372 1.00 35.14 91 GLU A CA 1
ATOM 1411 C C . GLU A 1 91 ? -31.649 22.116 51.172 1.00 32.61 91 GLU A C 1
ATOM 1412 O O . GLU A 1 91 ? -30.609 22.512 50.646 1.00 31.93 91 GLU A O 1
ATOM 1424 N N . VAL A 1 92 ? -31.954 22.355 52.442 1.00 30.79 92 VAL A N 1
ATOM 1425 C CA . VAL A 1 92 ? -31.038 23.060 53.328 1.00 28.77 92 VAL A CA 1
ATOM 1426 C C . VAL A 1 92 ? -29.753 22.254 53.499 1.00 28.37 92 VAL A C 1
ATOM 1427 O O . VAL A 1 92 ? -28.660 22.820 53.544 1.00 29.28 92 VAL A O 1
ATOM 1440 N N . LEU A 1 93 ? -29.887 20.935 53.594 1.00 28.53 93 LEU A N 1
ATOM 1441 C CA . LEU A 1 93 ? -28.724 20.062 53.708 1.00 29.80 93 LEU A CA 1
ATOM 1442 C C . LEU A 1 93 ? -27.797 20.261 52.515 1.00 30.67 93 LEU A C 1
ATOM 1443 O O . LEU A 1 93 ? -26.593 20.447 52.682 1.00 31.68 93 LEU A O 1
ATOM 1459 N N . ALA A 1 94 ? -28.368 20.232 51.315 1.00 30.47 94 ALA A N 1
ATOM 1460 C CA . ALA A 1 94 ? -27.591 20.381 50.091 1.00 29.59 94 ALA A CA 1
ATOM 1461 C C . ALA A 1 94 ? -26.890 21.734 50.061 1.00 27.96 94 ALA A C 1
ATOM 1462 O O . ALA A 1 94 ? -25.724 21.828 49.679 1.00 28.10 94 ALA A O 1
ATOM 1469 N N . LEU A 1 95 ? -27.603 22.777 50.472 1.00 26.71 95 LEU A N 1
ATOM 1470 C CA . LEU A 1 95 ? -27.033 24.120 50.528 1.00 26.86 95 LEU A CA 1
ATOM 1471 C C . LEU A 1 95 ? -25.874 24.183 51.521 1.00 26.61 95 LEU A C 1
ATOM 1472 O O . LEU A 1 95 ? -24.854 24.818 51.255 1.00 26.67 95 LEU A O 1
ATOM 1488 N N . ALA A 1 96 ? -26.035 23.521 52.663 1.00 26.80 96 ALA A N 1
ATOM 1489 C CA . ALA A 1 96 ? -24.983 23.479 53.672 1.00 27.14 96 ALA A CA 1
ATOM 1490 C C . ALA A 1 96 ? -23.746 22.774 53.129 1.00 27.68 96 ALA A C 1
ATOM 1491 O O . ALA A 1 96 ? -22.618 23.187 53.397 1.00 28.39 96 ALA A O 1
ATOM 1498 N N . LEU A 1 97 ? -23.964 21.712 52.361 1.00 28.01 97 LEU A N 1
ATOM 1499 C CA . LEU A 1 97 ? -22.862 20.950 51.785 1.00 27.84 97 LEU A CA 1
ATOM 1500 C C . LEU A 1 97 ? -22.105 21.773 50.747 1.00 26.59 97 LEU A C 1
ATOM 1501 O O . LEU A 1 97 ? -20.890 21.626 50.598 1.00 26.47 97 LEU A O 1
ATOM 1517 N N . ILE A 1 98 ? -22.819 22.639 50.034 1.00 25.86 98 ILE A N 1
ATOM 1518 C CA . ILE A 1 98 ? -22.178 23.548 49.092 1.00 24.93 98 ILE A CA 1
ATOM 1519 C C . ILE A 1 98 ? -21.260 24.497 49.857 1.00 26.46 98 ILE A C 1
ATOM 1520 O O . ILE A 1 98 ? -20.130 24.746 49.438 1.00 25.37 98 ILE A O 1
ATOM 1536 N N . ALA A 1 99 ? -21.741 25.018 50.983 1.00 29.46 99 ALA A N 1
ATOM 1537 C CA . ALA A 1 99 ? -20.936 25.919 51.804 1.00 30.12 99 ALA A CA 1
ATOM 1538 C C . ALA A 1 99 ? -19.700 25.195 52.328 1.00 27.40 99 ALA A C 1
ATOM 1539 O O . ALA A 1 99 ? -18.596 25.744 52.324 1.00 27.55 99 ALA A O 1
ATOM 1546 N N . ILE A 1 100 ? -19.899 23.958 52.771 1.00 25.08 100 ILE A N 1
ATOM 1547 C CA . ILE A 1 100 ? -18.810 23.120 53.262 1.00 25.51 100 ILE A CA 1
ATOM 1548 C C . ILE A 1 100 ? -17.772 22.896 52.166 1.00 27.77 100 ILE A C 1
ATOM 1549 O O . ILE A 1 100 ? -16.580 23.115 52.378 1.00 29.04 100 ILE A O 1
ATOM 1565 N N . ALA A 1 101 ? -18.235 22.473 50.994 1.00 28.69 101 ALA A N 1
ATOM 1566 C CA . ALA A 1 101 ? -17.341 22.140 49.891 1.00 28.37 101 ALA A CA 1
ATOM 1567 C C . ALA A 1 101 ? -16.543 23.358 49.432 1.00 26.77 101 ALA A C 1
ATOM 1568 O O . ALA A 1 101 ? -15.354 23.252 49.119 1.00 25.48 101 ALA A O 1
ATOM 1575 N N . LEU A 1 102 ? -17.194 24.515 49.394 1.00 27.07 102 LEU A N 1
ATOM 1576 C CA . LEU A 1 102 ? -16.530 25.740 48.967 1.00 28.59 102 LEU A CA 1
ATOM 1577 C C . LEU A 1 102 ? -15.489 26.174 49.998 1.00 28.51 102 LEU A C 1
ATOM 1578 O O . LEU A 1 102 ? -14.431 26.693 49.644 1.00 29.07 102 LEU A O 1
ATOM 1594 N N . ALA A 1 103 ? -15.791 25.952 51.274 1.00 28.35 103 ALA A N 1
ATOM 1595 C CA . ALA A 1 103 ? -14.848 26.254 52.345 1.00 28.93 103 ALA A CA 1
ATOM 1596 C C . ALA A 1 103 ? -13.629 25.340 52.258 1.00 29.31 103 ALA A C 1
ATOM 1597 O O . ALA A 1 103 ? -12.499 25.781 52.471 1.00 30.06 103 ALA A O 1
ATOM 1604 N N . VAL A 1 104 ? -13.867 24.066 51.953 1.00 28.88 104 VAL A N 1
ATOM 1605 C CA . VAL A 1 104 ? -12.789 23.093 51.785 1.00 29.21 104 VAL A CA 1
ATOM 1606 C C . VAL A 1 104 ? -11.902 23.476 50.606 1.00 29.21 104 VAL A C 1
ATOM 1607 O O . VAL A 1 104 ? -10.683 23.316 50.661 1.00 31.94 104 VAL A O 1
ATOM 1620 N N . LEU A 1 105 ? -12.516 23.972 49.537 1.00 26.86 105 LEU A N 1
ATOM 1621 C CA . LEU A 1 105 ? -11.765 24.392 48.364 1.00 26.88 105 LEU A CA 1
ATOM 1622 C C . LEU A 1 105 ? -10.845 25.548 48.741 1.00 27.20 105 LEU A C 1
ATOM 1623 O O . LEU A 1 105 ? -9.695 25.609 48.305 1.00 26.37 105 LEU A O 1
ATOM 1639 N N . ALA A 1 106 ? -11.359 26.458 49.562 1.00 28.41 106 ALA A N 1
ATOM 1640 C CA . ALA A 1 106 ? -10.565 27.575 50.051 1.00 29.75 106 ALA A CA 1
ATOM 1641 C C . ALA A 1 106 ? -9.392 27.061 50.882 1.00 29.08 106 ALA A C 1
ATOM 1642 O O . ALA A 1 106 ? -8.273 27.555 50.752 1.00 29.40 106 ALA A O 1
ATOM 1649 N N . LEU A 1 107 ? -9.647 26.059 51.722 1.00 28.18 107 LEU A N 1
ATOM 1650 C CA . LEU A 1 107 ? -8.592 25.462 52.537 1.00 29.78 107 LEU A CA 1
ATOM 1651 C C . LEU A 1 107 ? -7.520 24.819 51.661 1.00 30.54 107 LEU A C 1
ATOM 1652 O O . LEU A 1 107 ? -6.332 24.881 51.973 1.00 31.75 107 LEU A O 1
ATOM 1668 N N . ALA A 1 108 ? -7.947 24.195 50.570 1.00 30.40 108 ALA A N 1
ATOM 1669 C CA . ALA A 1 108 ? -7.024 23.558 49.640 1.00 30.90 108 ALA A CA 1
ATOM 1670 C C . ALA A 1 108 ? -6.134 24.598 48.962 1.00 30.32 108 ALA A C 1
ATOM 1671 O O . ALA A 1 108 ? -4.918 24.423 48.876 1.00 29.69 108 ALA A O 1
ATOM 1678 N N . GLU A 1 109 ? -6.752 25.678 48.489 1.00 30.66 109 GLU A N 1
ATOM 1679 C CA . GLU A 1 109 ? -6.034 26.771 47.841 1.00 32.57 109 GLU A CA 1
ATOM 1680 C C . GLU A 1 109 ? -4.959 27.356 48.754 1.00 33.44 109 GLU A C 1
ATOM 1681 O O . GLU A 1 109 ? -3.828 27.585 48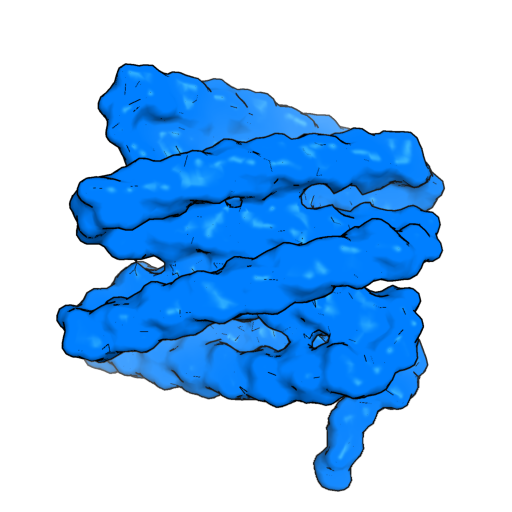.325 1.00 34.07 109 GLU A O 1
ATOM 1693 N N . VAL A 1 110 ? -5.310 27.594 50.014 1.00 33.39 110 VAL A N 1
ATOM 1694 C CA . VAL A 1 110 ? -4.351 28.135 50.972 1.00 34.92 110 VAL A CA 1
ATOM 1695 C C . VAL A 1 110 ? -3.224 27.135 51.210 1.00 36.74 110 VAL A C 1
ATOM 1696 O O . VAL A 1 110 ? -2.052 27.507 51.242 1.00 37.57 110 VAL A O 1
ATOM 1709 N N . ALA A 1 111 ? -3.585 25.867 51.374 1.00 37.43 111 ALA A N 1
ATOM 1710 C CA . ALA A 1 111 ? -2.603 24.824 51.640 1.00 38.73 111 ALA A CA 1
ATOM 1711 C C . ALA A 1 111 ? -1.572 24.757 50.520 1.00 38.73 111 ALA A C 1
ATOM 1712 O O . ALA A 1 111 ? -0.368 24.704 50.778 1.00 39.90 111 ALA A O 1
ATOM 1719 N N . CYS A 1 112 ? -2.048 24.773 49.2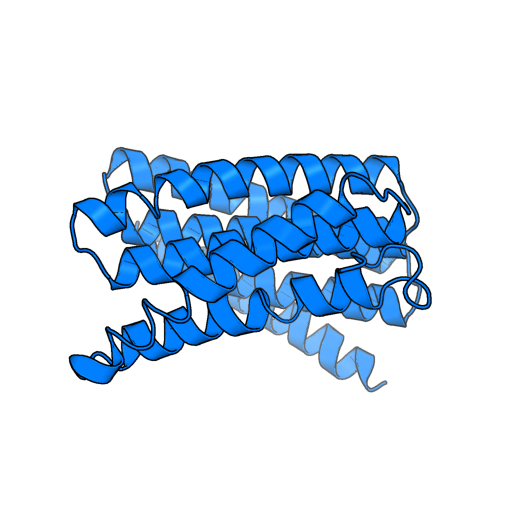78 1.00 37.39 112 CYS A N 1
ATOM 1720 C CA . CYS A 1 112 ? -1.163 24.717 48.120 1.00 37.74 112 CYS A CA 1
ATOM 1721 C C . CYS A 1 112 ? -0.292 25.965 48.020 1.00 37.59 112 CYS A C 1
ATOM 1722 O O . CYS A 1 112 ? 0.918 25.870 47.812 1.00 37.92 112 CYS A O 1
ATOM 1729 N N . CYS A 1 113 ? -0.909 27.133 48.172 1.00 37.50 113 CYS A N 1
ATOM 1730 C CA . CYS A 1 113 ? -0.191 28.398 48.044 1.00 39.58 113 CYS A CA 1
ATOM 1731 C C . CYS A 1 113 ? 0.866 28.556 49.134 1.00 43.35 113 CYS A C 1
ATOM 1732 O O . CYS A 1 113 ? 1.944 29.096 48.886 1.00 44.43 113 CYS A O 1
ATOM 1739 N N . ARG A 1 114 ? 0.551 28.087 50.339 1.00 45.71 114 ARG A N 1
ATOM 1740 C CA . ARG A 1 114 ? 1.497 28.130 51.450 1.00 49.05 114 ARG A CA 1
ATOM 1741 C C . ARG A 1 114 ? 2.519 26.999 51.341 1.00 48.31 114 ARG A C 1
ATOM 1742 O O . ARG A 1 114 ? 3.532 27.000 52.038 1.00 49.22 114 ARG A O 1
ATOM 1763 N N . GLY A 1 115 ? 2.246 26.032 50.470 1.00 47.43 115 GLY A N 1
ATOM 1764 C CA . GLY A 1 115 ? 3.170 24.938 50.230 1.00 49.50 115 GLY A CA 1
ATOM 1765 C C . GLY A 1 115 ? 3.198 23.905 51.342 1.00 53.06 115 GLY A C 1
ATOM 1766 O O . GLY A 1 115 ? 4.143 23.121 51.444 1.00 53.85 115 GLY A O 1
ATOM 1770 N N . ASN A 1 116 ? 2.163 23.903 52.176 1.00 56.12 116 ASN A N 1
ATOM 1771 C CA . ASN A 1 116 ? 2.068 22.952 53.278 1.00 60.72 116 ASN A CA 1
ATOM 1772 C C . ASN A 1 116 ? 1.355 21.674 52.837 1.00 62.44 116 ASN A C 1
ATOM 1773 O O . ASN A 1 116 ? 0.127 21.633 52.749 1.00 58.41 116 ASN A O 1
ATOM 1784 N N . SER A 1 117 ? 2.136 20.631 52.568 1.00 72.89 117 SER A N 1
ATOM 1785 C CA . SER A 1 117 ? 1.608 19.390 52.008 1.00 79.12 117 SER A CA 1
ATOM 1786 C C . SER A 1 117 ? 0.726 18.643 53.006 1.00 82.29 117 SER A C 1
ATOM 1787 O O . SER A 1 117 ? -0.234 17.978 52.617 1.00 82.52 117 SER A O 1
ATOM 1795 N N . GLU A 1 118 ? 1.054 18.750 54.290 1.00 84.59 118 GLU A N 1
ATOM 1796 C CA . GLU A 1 118 ? 0.256 18.112 55.332 1.00 85.98 118 GLU A CA 1
ATOM 1797 C C . GLU A 1 118 ? -1.091 18.814 55.459 1.00 76.37 118 GLU A C 1
ATOM 1798 O O . GLU A 1 118 ? -2.130 18.171 55.610 1.00 76.36 118 GLU A O 1
ATOM 1810 N N . GLU A 1 119 ? -1.061 20.141 55.398 1.00 67.48 119 GLU A N 1
ATOM 1811 C CA . GLU A 1 119 ? -2.274 20.945 55.445 1.00 59.10 119 GLU A CA 1
ATOM 1812 C C . GLU A 1 119 ? -3.125 20.699 54.200 1.00 50.15 119 GLU A C 1
ATOM 1813 O O . GLU A 1 119 ? -4.353 20.805 54.237 1.00 46.20 119 GLU A O 1
ATOM 1825 N N . ALA A 1 120 ? -2.458 20.368 53.099 1.00 47.62 120 ALA A N 1
ATOM 1826 C CA . ALA A 1 120 ? -3.137 20.106 51.837 1.00 45.67 120 ALA A CA 1
ATOM 1827 C C . ALA A 1 120 ? -3.830 18.751 51.868 1.00 48.15 120 ALA A C 1
ATOM 1828 O O . ALA A 1 120 ? -4.914 18.587 51.307 1.00 45.16 120 ALA A O 1
ATOM 1835 N N . GLU A 1 121 ? -3.203 17.782 52.528 1.00 55.04 121 GLU A N 1
ATOM 1836 C CA . GLU A 1 121 ? -3.760 16.438 52.607 1.00 61.09 121 GLU A CA 1
ATOM 1837 C C . GLU A 1 121 ? -5.001 16.421 53.494 1.00 55.46 121 GLU A C 1
ATOM 1838 O O . GLU A 1 121 ? -5.958 15.701 53.214 1.00 53.62 121 GLU A O 1
ATOM 1850 N N . ARG A 1 122 ? -4.984 17.215 54.561 1.00 53.60 122 ARG A N 1
ATOM 1851 C CA . ARG A 1 122 ? -6.146 17.338 55.433 1.00 54.15 122 ARG A CA 1
ATOM 1852 C C . ARG A 1 122 ? -7.333 17.906 54.664 1.00 46.54 122 ARG A C 1
ATOM 1853 O O . ARG A 1 122 ? -8.471 17.482 54.861 1.00 45.49 122 ARG A O 1
ATOM 1874 N N . ALA A 1 123 ? -7.059 18.867 53.788 1.00 41.46 123 ALA A N 1
ATOM 1875 C CA . ALA A 1 123 ? -8.096 19.457 52.952 1.00 36.84 123 ALA A CA 1
ATOM 1876 C C . ALA A 1 123 ? -8.654 18.417 51.985 1.00 36.60 123 ALA A C 1
ATOM 1877 O O . ALA A 1 123 ? -9.850 18.403 51.693 1.00 34.23 123 ALA A O 1
ATOM 1884 N N . SER A 1 124 ? -7.779 17.546 51.495 1.00 39.45 124 SER A N 1
ATOM 1885 C CA . SER A 1 124 ? -8.179 16.499 50.565 1.00 41.25 124 SER A CA 1
ATOM 1886 C C . SER A 1 124 ? -9.079 15.485 51.261 1.00 41.84 124 SER A C 1
ATOM 1887 O O . SER A 1 124 ? -10.025 14.969 50.668 1.00 41.61 124 SER A O 1
ATOM 1895 N N . GLU A 1 125 ? -8.774 15.204 52.524 1.00 42.82 125 GLU A N 1
ATOM 1896 C CA . GLU A 1 125 ? -9.587 14.303 53.331 1.00 43.98 125 GLU A CA 1
ATOM 1897 C C . GLU A 1 125 ? -10.968 14.900 53.582 1.00 39.85 125 GLU A C 1
ATOM 1898 O O . GLU A 1 125 ? -11.975 14.194 53.534 1.00 39.13 125 GLU A O 1
ATOM 1910 N N . LYS A 1 126 ? -11.010 16.202 53.850 1.00 37.67 126 LYS A N 1
ATOM 1911 C CA . LYS A 1 126 ? -12.276 16.903 54.036 1.00 36.94 126 LYS A CA 1
ATOM 1912 C C . LYS A 1 126 ? -13.077 16.925 52.736 1.00 35.93 126 LYS A C 1
ATOM 1913 O O . LYS A 1 126 ? -14.301 16.785 52.747 1.00 38.38 126 LYS A O 1
ATOM 1932 N N . ALA A 1 127 ? -12.377 17.103 51.619 1.00 32.16 127 ALA A N 1
ATOM 1933 C CA .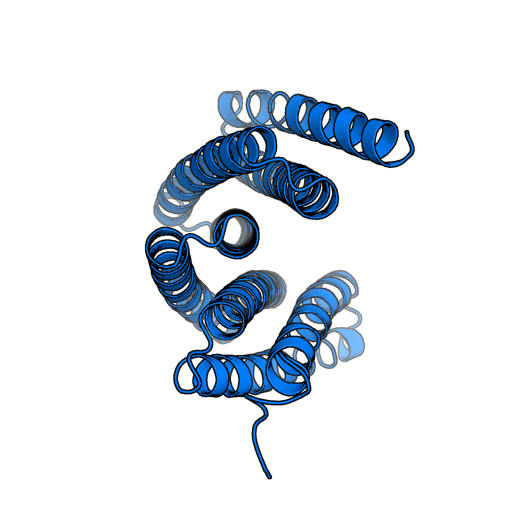 ALA A 1 127 ? -13.010 17.110 50.307 1.00 28.89 127 ALA A CA 1
ATOM 1934 C C . ALA A 1 127 ? -13.597 15.743 49.985 1.00 29.40 127 ALA A C 1
ATOM 1935 O O . ALA A 1 127 ? -14.683 15.641 49.411 1.00 27.27 127 ALA A O 1
ATOM 1942 N N . GLN A 1 128 ? -12.872 14.691 50.349 1.00 32.68 128 GLN A N 1
ATOM 1943 C CA . GLN A 1 128 ? -13.350 13.334 50.127 1.00 36.54 128 GLN A CA 1
ATOM 1944 C C . GLN A 1 128 ? -14.594 13.072 50.972 1.00 37.04 128 GLN A C 1
ATOM 1945 O O . GLN A 1 128 ? -15.538 12.428 50.514 1.00 37.29 128 GLN A O 1
ATOM 1959 N N . ARG A 1 129 ? -14.592 13.581 52.201 1.00 38.79 129 ARG A N 1
ATOM 1960 C CA . ARG A 1 129 ? -15.723 13.408 53.108 1.00 43.45 129 ARG A CA 1
ATOM 1961 C C . ARG A 1 129 ? -16.993 14.041 52.549 1.00 36.98 129 ARG A C 1
ATOM 1962 O O . ARG A 1 129 ? -18.016 13.374 52.408 1.00 36.32 129 ARG A O 1
ATOM 1983 N N . VAL A 1 130 ? -16.923 15.330 52.236 1.00 33.31 130 VAL A N 1
ATOM 1984 C CA . VAL A 1 130 ? -18.093 16.059 51.765 1.00 32.47 130 VAL A CA 1
ATOM 1985 C C . VAL A 1 130 ? -18.564 15.495 50.424 1.00 30.09 130 VAL A C 1
ATOM 1986 O O . VAL A 1 130 ? -19.762 15.496 50.127 1.00 29.22 130 VAL A O 1
ATOM 1999 N N . LEU A 1 131 ? -17.616 15.005 49.628 1.00 29.68 131 LEU A N 1
ATOM 2000 C CA . LEU A 1 131 ? -17.935 14.342 48.369 1.00 29.86 131 LEU A CA 1
ATOM 2001 C C . LEU A 1 131 ? -18.854 13.149 48.611 1.00 30.90 131 LEU A C 1
ATOM 2002 O O . LEU A 1 131 ? -19.866 12.981 47.930 1.00 30.41 131 LEU A O 1
ATOM 2018 N N . GLU A 1 132 ? -18.493 12.323 49.586 1.00 33.37 132 GLU A N 1
ATOM 2019 C CA . GLU A 1 132 ? -19.275 11.140 49.913 1.00 36.65 132 GLU A CA 1
ATOM 2020 C C . GLU A 1 132 ? -20.652 11.529 50.444 1.00 33.85 132 GLU A C 1
ATOM 2021 O O . GLU A 1 132 ? -21.657 10.914 50.090 1.00 33.13 132 GLU A O 1
ATOM 2033 N N . GLU A 1 133 ? -20.697 12.559 51.284 1.00 33.14 133 GLU A N 1
ATOM 2034 C CA . GLU A 1 133 ? -21.966 13.032 51.829 1.00 34.28 133 GLU A CA 1
ATOM 2035 C C . GLU A 1 133 ? -22.864 13.569 50.719 1.00 31.80 133 GLU A C 1
ATOM 2036 O O . GLU A 1 133 ? -24.056 13.278 50.682 1.00 28.80 133 GLU A O 1
ATOM 2048 N N . ALA A 1 134 ? -22.284 14.351 49.814 1.00 33.71 134 ALA A N 1
ATOM 2049 C CA . ALA A 1 134 ? -23.045 14.951 48.724 1.00 34.13 134 ALA A CA 1
ATOM 2050 C C . ALA A 1 134 ? -23.533 13.884 47.746 1.00 34.00 134 ALA A C 1
ATOM 2051 O O . ALA A 1 134 ? -24.611 14.013 47.163 1.00 34.36 134 ALA A O 1
ATOM 2058 N N . ARG A 1 135 ? -22.736 12.834 47.571 1.00 33.21 135 ARG A N 1
ATOM 2059 C CA . ARG A 1 135 ? -23.119 11.709 46.720 1.00 33.80 135 ARG A CA 1
ATOM 2060 C C . ARG A 1 135 ? -24.395 11.042 47.225 1.00 34.28 135 ARG A C 1
ATOM 2061 O O . ARG A 1 135 ? -25.275 10.696 46.438 1.00 33.94 135 ARG A O 1
ATOM 2082 N N . LYS A 1 136 ? -24.492 10.865 48.539 1.00 35.67 136 LYS A N 1
ATOM 2083 C CA . LYS A 1 136 ? -25.674 10.262 49.143 1.00 39.62 136 LYS A CA 1
ATOM 2084 C C . LYS A 1 136 ? -26.910 11.129 48.912 1.00 36.23 136 LYS A C 1
ATOM 2085 O O . LYS A 1 136 ? -27.987 10.618 48.595 1.00 35.90 136 LYS A O 1
ATOM 2104 N N . VAL A 1 137 ? -26.750 12.439 49.069 1.00 34.01 137 VAL A N 1
ATOM 2105 C CA . VAL A 1 137 ? -27.859 13.372 48.891 1.00 33.17 137 VAL A CA 1
ATOM 2106 C C . VAL A 1 137 ? -28.333 13.357 47.443 1.00 31.90 137 VAL A C 1
ATOM 2107 O O . VAL A 1 137 ? -29.534 13.412 47.177 1.00 33.15 137 VAL A O 1
ATOM 2120 N N A SER A 1 138 ? -27.384 13.281 46.515 0.41 30.72 138 SER A N 1
ATOM 2121 N N B SER A 1 138 ? -27.393 13.270 46.506 0.59 30.73 138 SER A N 1
ATOM 2122 C CA A SER A 1 138 ? -27.696 13.244 45.091 0.41 30.14 138 SER A CA 1
ATOM 2123 C CA B SER A 1 138 ? -27.736 13.260 45.088 0.59 30.15 138 SER A CA 1
ATOM 2124 C C A SER A 1 138 ? -28.493 11.993 44.742 0.41 32.18 138 SER A C 1
ATOM 2125 C C B SER A 1 138 ? -28.488 11.984 44.720 0.59 32.18 138 SER A C 1
ATOM 2126 O O A SER A 1 138 ? -29.449 12.047 43.967 0.41 31.67 138 SER A O 1
ATOM 2127 O O B SER A 1 138 ? -29.412 12.013 43.905 0.59 31.69 138 SER A O 1
ATOM 2142 N N . GLU A 1 139 ? -28.091 10.868 45.322 1.00 36.22 139 GLU A N 1
ATOM 2143 C CA . GLU A 1 139 ? -28.768 9.599 45.094 1.00 43.18 139 GLU A CA 1
ATOM 2144 C C . GLU A 1 139 ? -30.190 9.647 45.643 1.00 43.36 139 GLU A C 1
ATOM 2145 O O . GLU A 1 139 ? -31.135 9.218 44.981 1.00 42.73 139 GLU A O 1
ATOM 2158 N N . GLU A 1 140 ? -30.334 10.182 46.852 1.00 45.80 140 GLU A N 1
ATOM 2159 C CA . GLU A 1 140 ? -31.638 10.288 47.499 1.00 51.20 140 GLU A CA 1
ATOM 2160 C C . GLU A 1 140 ? -32.567 11.228 46.734 1.00 44.09 140 GLU A C 1
ATOM 2161 O O . GLU A 1 140 ? -33.750 10.938 46.561 1.00 43.79 140 GLU A O 1
ATOM 2173 N N . ALA A 1 141 ? -32.029 12.356 46.285 1.00 39.35 141 ALA A N 1
ATOM 2174 C CA . ALA A 1 141 ? -32.817 13.332 45.540 1.00 37.88 141 ALA A CA 1
ATOM 2175 C C . ALA A 1 141 ? -33.267 12.751 44.204 1.00 40.26 141 ALA A C 1
ATOM 2176 O O . ALA A 1 141 ? -34.398 12.967 43.765 1.00 41.40 141 ALA A O 1
ATOM 2183 N N . ARG A 1 142 ? -32.372 12.005 43.566 1.00 41.83 142 ARG A N 1
ATOM 2184 C CA . ARG A 1 142 ? -32.648 11.402 42.269 1.00 45.41 142 ARG A CA 1
ATOM 2185 C C . ARG A 1 142 ? -33.745 10.343 42.362 1.00 49.81 142 ARG A C 1
ATOM 2186 O O . ARG A 1 142 ? -34.559 10.195 41.449 1.00 49.94 142 ARG A O 1
ATOM 2207 N N . GLU A 1 143 ? -33.765 9.612 43.471 1.00 54.47 143 GLU A N 1
ATOM 2208 C CA . GLU A 1 143 ? -34.765 8.575 43.691 1.00 60.77 143 GLU A CA 1
ATOM 2209 C C . GLU A 1 143 ? -36.103 9.175 44.124 1.00 56.14 143 GLU A C 1
ATOM 2210 O O . GLU A 1 143 ? -37.156 8.575 43.910 1.00 57.72 143 GLU A O 1
ATOM 2222 N N . GLN A 1 144 ? -36.053 10.359 44.728 1.00 51.66 144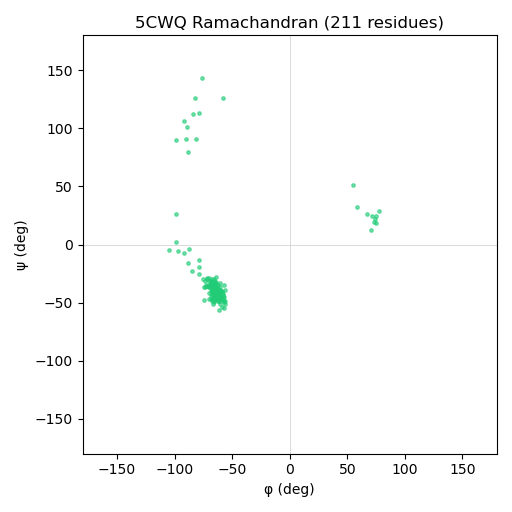 GLN A N 1
ATOM 2223 C CA . GLN A 1 144 ? -37.257 11.053 45.183 1.00 52.12 144 GLN A CA 1
ATOM 2224 C C . GLN A 1 144 ? -37.806 12.007 44.121 1.00 46.74 144 GLN A C 1
ATOM 2225 O O . GLN A 1 144 ? -38.880 12.583 44.290 1.00 44.00 144 GLN A O 1
ATOM 2239 N N . GLY A 1 145 ? -37.063 12.179 43.033 1.00 41.54 145 GLY A N 1
ATOM 2240 C CA . GLY A 1 145 ? -37.488 13.050 41.952 1.00 40.98 145 GLY A CA 1
ATOM 2241 C C . GLY A 1 145 ? -37.370 14.527 42.285 1.00 39.17 145 GLY A C 1
ATOM 2242 O O . GLY A 1 145 ? -38.048 15.358 41.679 1.00 39.60 145 GLY A O 1
ATOM 2246 N N . ASP A 1 146 ? -36.515 14.858 43.251 1.00 37.42 146 ASP A N 1
ATOM 2247 C CA . ASP A 1 146 ? -36.283 16.250 43.623 1.00 36.82 146 ASP A CA 1
ATOM 2248 C C . ASP A 1 146 ? -35.137 16.829 42.791 1.00 34.37 146 ASP A C 1
ATOM 2249 O O . ASP A 1 146 ? -33.970 16.748 43.174 1.00 32.77 146 ASP A O 1
ATOM 2258 N N . ASP A 1 147 ? -35.486 17.421 41.653 1.00 34.63 147 ASP A N 1
ATOM 2259 C CA . ASP A 1 147 ? -34.493 17.869 40.681 1.00 36.16 147 ASP A CA 1
ATOM 2260 C C . ASP A 1 147 ? -33.644 19.022 41.206 1.00 32.88 147 ASP A C 1
ATOM 2261 O O . ASP A 1 147 ? -32.458 19.117 40.889 1.00 31.18 147 ASP A O 1
ATOM 2270 N N . GLU A 1 148 ? -34.248 19.899 42.002 1.00 33.58 148 GLU A N 1
ATOM 2271 C CA . GLU A 1 148 ? -33.528 21.040 42.557 1.00 36.05 148 GLU A CA 1
ATOM 2272 C C . GLU A 1 148 ? -32.460 20.575 43.541 1.00 34.74 148 GLU A C 1
ATOM 2273 O O . GLU A 1 148 ? -31.300 20.980 43.446 1.00 34.36 148 GLU A O 1
ATOM 2285 N N . VAL A 1 149 ? -32.862 19.732 44.489 1.00 33.89 149 VAL A N 1
ATOM 2286 C CA . VAL A 1 149 ? -31.938 19.194 45.481 1.00 31.71 149 VAL A CA 1
ATOM 2287 C C . VAL A 1 149 ? -30.822 18.419 44.792 1.00 29.37 149 VAL A C 1
ATOM 2288 O O . VAL A 1 149 ? -29.660 18.515 45.183 1.00 27.80 149 VAL A O 1
ATOM 2301 N N . LEU A 1 150 ? -31.184 17.655 43.767 1.00 29.57 150 LEU A N 1
ATOM 2302 C CA . LEU A 1 150 ? -30.206 16.896 42.998 1.00 29.52 150 LEU A CA 1
ATOM 2303 C C . LEU A 1 150 ? -29.144 17.827 42.429 1.00 27.87 150 LEU A C 1
ATOM 2304 O O . LEU A 1 150 ? -27.947 17.579 42.575 1.00 27.02 150 LEU A O 1
ATOM 2320 N N . ALA A 1 151 ? -29.591 18.905 41.795 1.00 28.11 151 ALA A N 1
ATOM 2321 C CA . ALA A 1 151 ? -28.678 19.855 41.172 1.00 28.54 151 ALA A CA 1
ATOM 2322 C C . ALA A 1 151 ? -27.779 20.517 42.214 1.00 28.03 151 ALA A C 1
ATOM 2323 O O . ALA A 1 151 ? -26.600 20.761 41.958 1.00 27.77 151 ALA A O 1
ATOM 2330 N N . LEU A 1 152 ? -28.331 20.802 43.389 1.00 27.70 152 LEU A N 1
ATOM 2331 C CA . LEU A 1 152 ? -27.551 21.415 44.460 1.00 26.95 152 LEU A CA 1
ATOM 2332 C C . LEU A 1 152 ? -26.479 20.456 44.957 1.00 26.23 152 LEU A C 1
ATOM 2333 O O . LEU A 1 152 ? -25.332 20.851 45.173 1.00 27.01 152 LEU A O 1
ATOM 2349 N N . ALA A 1 153 ? -26.856 19.194 45.130 1.00 25.14 153 ALA A N 1
ATOM 2350 C CA . ALA A 1 153 ? -25.912 18.168 45.544 1.00 24.98 153 ALA A CA 1
ATOM 2351 C C . ALA A 1 153 ? -24.785 18.023 44.523 1.00 24.67 153 ALA A C 1
ATOM 2352 O O . ALA A 1 153 ? -23.637 17.809 44.893 1.00 25.09 153 ALA A O 1
ATOM 2359 N N . LEU A 1 154 ? -25.109 18.156 43.240 1.00 25.22 154 LEU A N 1
ATOM 2360 C CA . LEU A 1 154 ? -24.100 18.013 42.191 1.00 24.97 154 LEU A CA 1
ATOM 2361 C C . LEU A 1 154 ? -23.089 19.158 42.236 1.00 23.15 154 LEU A C 1
ATOM 2362 O O . LEU A 1 154 ? -21.912 18.971 41.924 1.00 22.89 154 LEU A O 1
ATOM 2378 N N . ILE A 1 155 ? -23.553 20.342 42.623 1.00 22.62 155 ILE A N 1
ATOM 2379 C CA . ILE A 1 155 ? -22.670 21.488 42.799 1.00 22.12 155 ILE A CA 1
ATOM 2380 C C . ILE A 1 155 ? -21.699 21.206 43.940 1.00 22.99 155 ILE A C 1
ATOM 2381 O O . ILE A 1 155 ? -20.496 21.441 43.817 1.00 22.59 155 ILE A O 1
ATOM 2397 N N . ALA A 1 156 ? -22.225 20.692 45.048 1.00 24.64 156 ALA A N 1
ATOM 2398 C CA . ALA A 1 156 ? -21.394 20.356 46.196 1.00 25.17 156 ALA A CA 1
ATOM 2399 C C . ALA A 1 156 ? -20.353 19.311 45.803 1.00 24.75 156 ALA A C 1
ATOM 2400 O O . ALA A 1 156 ? -19.193 19.393 46.205 1.00 24.89 156 ALA A O 1
ATOM 2407 N N . ILE A 1 157 ? -20.776 18.336 45.004 1.00 24.96 157 ILE A N 1
ATOM 2408 C CA . ILE A 1 157 ? -19.878 17.298 44.511 1.00 26.64 157 ILE A CA 1
ATOM 2409 C C . ILE A 1 157 ? -18.775 17.895 43.644 1.00 27.55 157 ILE A C 1
ATOM 2410 O O . ILE A 1 157 ? -17.600 17.585 43.831 1.00 28.04 157 ILE A O 1
ATOM 2426 N N . ALA A 1 158 ? -19.156 18.749 42.698 1.00 27.87 158 ALA A N 1
ATOM 2427 C CA . ALA A 1 158 ? -18.196 19.350 41.777 1.00 28.33 158 ALA A CA 1
ATOM 2428 C C . ALA A 1 158 ? -17.168 20.200 42.525 1.00 26.85 158 ALA A C 1
ATOM 2429 O O . ALA A 1 158 ? -15.978 20.168 42.207 1.00 26.13 158 ALA A O 1
ATOM 2436 N N . LEU A 1 159 ? -17.624 20.954 43.520 1.00 26.20 159 LEU A N 1
ATOM 2437 C CA . LEU A 1 159 ? -16.715 21.755 44.336 1.00 26.09 159 LEU A CA 1
ATOM 2438 C C . LEU A 1 159 ? -15.723 20.854 45.067 1.00 25.48 159 LEU A C 1
ATOM 2439 O O . LEU A 1 159 ? -14.533 21.166 45.158 1.00 26.94 159 LEU A O 1
ATOM 2455 N N . ALA A 1 160 ? -16.220 19.733 45.580 1.00 23.60 160 ALA A N 1
ATOM 2456 C CA . ALA A 1 160 ? -15.379 18.778 46.292 1.00 23.39 160 ALA A CA 1
ATOM 2457 C C . ALA A 1 160 ? -14.323 18.184 45.363 1.00 24.74 160 ALA A C 1
ATOM 2458 O O . ALA A 1 160 ? -13.163 18.033 45.744 1.00 24.74 160 ALA A O 1
ATOM 2465 N N . VAL A 1 161 ? -14.729 17.852 44.142 1.00 26.22 161 VAL A N 1
ATOM 2466 C CA . VAL A 1 161 ? -13.809 17.289 43.161 1.00 27.46 161 VAL A CA 1
ATOM 2467 C C . VAL A 1 161 ? -12.796 18.350 42.735 1.00 28.79 161 VAL A C 1
ATOM 2468 O O . VAL A 1 161 ? -11.645 18.036 42.438 1.00 29.67 161 VAL A O 1
ATOM 2481 N N . LEU A 1 162 ? -13.233 19.606 42.716 1.00 28.66 162 LEU A N 1
ATOM 2482 C CA . LEU A 1 162 ? -12.337 20.723 42.440 1.00 28.66 162 LEU A CA 1
ATOM 2483 C C . LEU A 1 162 ? -11.254 20.796 43.507 1.00 26.93 162 LEU A C 1
ATOM 2484 O O . LEU A 1 162 ? -1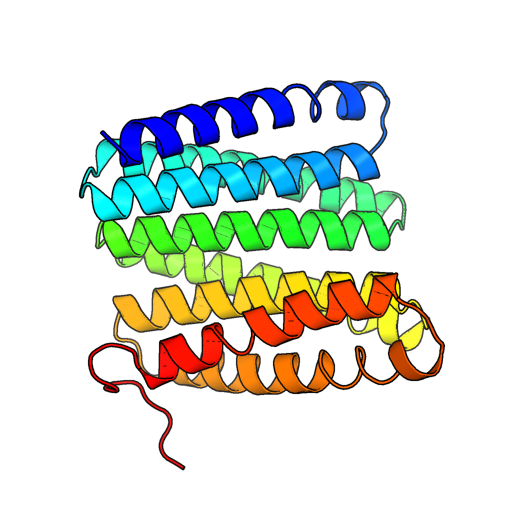0.083 21.024 43.208 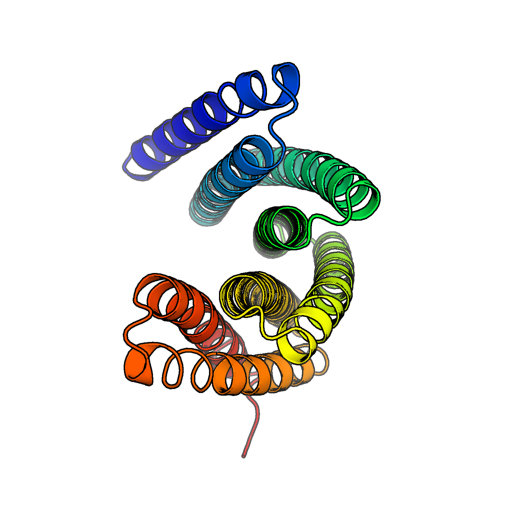1.00 26.00 162 LEU A O 1
ATOM 2500 N N . ALA A 1 163 ? -11.659 20.605 44.758 1.00 27.30 163 ALA A N 1
ATOM 2501 C CA . ALA A 1 163 ? -10.731 20.653 45.877 1.00 27.70 163 ALA A CA 1
ATOM 2502 C C . ALA A 1 163 ? -9.734 19.502 45.790 1.00 28.17 163 ALA A C 1
ATOM 2503 O O . ALA A 1 163 ? -8.545 19.679 46.059 1.00 28.09 163 ALA A O 1
ATOM 2510 N N . LEU A 1 164 ? -10.218 18.326 45.405 1.00 28.40 164 LEU A N 1
ATOM 2511 C CA . LEU A 1 164 ? -9.348 17.166 45.243 1.00 30.19 164 LEU A CA 1
ATOM 2512 C C . LEU A 1 164 ? -8.338 17.408 44.128 1.00 30.72 164 LEU A C 1
ATOM 2513 O O . LEU A 1 164 ? -7.158 17.082 44.266 1.00 32.49 164 LEU A O 1
ATOM 2529 N N . ALA A 1 165 ? -8.813 17.975 43.024 1.00 29.16 165 ALA A N 1
ATOM 2530 C CA . ALA A 1 165 ? -7.950 18.318 41.900 1.00 28.65 165 ALA A CA 1
ATOM 2531 C C . ALA A 1 165 ? -6.880 19.317 42.328 1.00 29.06 165 ALA A C 1
ATOM 2532 O O . ALA A 1 165 ? -5.720 19.214 41.925 1.00 30.73 165 ALA A O 1
ATOM 2539 N N . GLU A 1 166 ? -7.287 20.279 43.150 1.00 28.20 166 GLU A N 1
ATOM 2540 C CA . GLU A 1 166 ? -6.394 21.317 43.650 1.00 29.10 166 GLU A CA 1
ATOM 2541 C C . GLU A 1 166 ? -5.219 20.706 44.408 1.00 31.30 166 GLU A C 1
ATOM 2542 O O . GLU A 1 166 ? -4.057 20.985 44.107 1.00 31.59 166 GLU A O 1
ATOM 2554 N N . VAL A 1 167 ? -5.532 19.863 45.386 1.00 33.67 167 VAL A N 1
ATOM 2555 C CA . VAL A 1 167 ? -4.509 19.242 46.217 1.00 35.86 167 VAL A CA 1
ATOM 2556 C C . VAL A 1 167 ? -3.648 18.283 45.404 1.00 35.68 167 VAL A C 1
ATOM 2557 O O . VAL A 1 167 ? -2.424 18.300 45.514 1.00 36.78 167 VAL A O 1
ATOM 2570 N N . ALA A 1 168 ? -4.292 17.448 44.594 1.00 34.49 168 ALA A N 1
ATOM 2571 C CA . ALA A 1 168 ? -3.587 16.443 43.805 1.00 35.38 168 ALA A CA 1
ATOM 2572 C C . ALA A 1 168 ? -2.533 17.091 42.915 1.00 37.54 168 ALA A C 1
ATOM 2573 O O . ALA A 1 168 ? -1.457 16.530 42.695 1.00 38.62 168 ALA A O 1
ATOM 2580 N N . CYS A 1 169 ? -2.844 18.283 42.421 1.00 38.02 169 CYS A N 1
ATOM 2581 C CA . CYS A 1 169 ? -1.943 19.003 41.534 1.00 39.16 169 CYS A CA 1
ATOM 2582 C C . CYS A 1 169 ? -0.750 19.597 42.281 1.00 38.44 169 CYS A C 1
ATOM 2583 O O . CYS A 1 169 ? 0.393 19.444 41.848 1.00 39.35 169 CYS A O 1
ATOM 2590 N N . CYS A 1 170 ? -1.005 20.273 43.398 1.00 36.41 170 CYS A N 1
ATOM 2591 C CA . CYS A 1 170 ? 0.070 20.965 44.101 1.00 36.15 170 CYS A CA 1
ATOM 2592 C C . CYS A 1 170 ? 0.917 19.994 44.930 1.00 38.04 170 CYS A C 1
ATOM 2593 O O . CYS A 1 170 ? 2.051 20.312 45.286 1.00 37.86 170 CYS A O 1
ATOM 2600 N N . ARG A 1 171 ? 0.372 18.813 45.219 1.00 40.60 171 ARG A N 1
ATOM 2601 C CA . ARG A 1 171 ? 1.125 17.756 45.898 1.00 44.96 171 ARG A CA 1
ATOM 2602 C C . ARG A 1 171 ? 1.872 16.876 44.901 1.00 43.89 171 ARG A C 1
ATOM 2603 O O . ARG A 1 171 ? 2.765 16.118 45.278 1.00 43.52 171 ARG A O 1
ATOM 2624 N N . GLY A 1 172 ? 1.492 16.968 43.631 1.00 44.17 172 GLY A N 1
ATOM 2625 C CA . GLY A 1 172 ? 2.120 16.178 42.589 1.00 46.99 172 GLY A CA 1
ATOM 2626 C C . GLY A 1 172 ? 1.726 14.713 42.645 1.00 50.50 172 GLY A C 1
ATOM 2627 O O . GLY A 1 172 ? 2.412 13.859 42.081 1.00 53.27 172 GLY A O 1
ATOM 2631 N N . ASN A 1 173 ? 0.620 14.422 43.323 1.00 51.01 173 ASN A N 1
ATOM 2632 C CA . ASN A 1 173 ? 0.144 13.050 43.469 1.00 52.76 173 ASN A CA 1
ATOM 2633 C C . ASN A 1 173 ? -0.685 12.619 42.264 1.00 53.94 173 ASN A C 1
ATOM 2634 O O . ASN A 1 173 ? -1.789 13.122 42.047 1.00 51.45 173 ASN A O 1
ATOM 2645 N N . LYS A 1 174 ? -0.154 11.682 41.485 1.00 48.25 174 LYS A N 1
ATOM 2646 C CA . LYS A 1 174 ? -0.808 11.264 40.251 1.00 53.02 174 LYS A CA 1
ATOM 2647 C C . LYS A 1 174 ? -2.018 10.370 40.520 1.00 49.62 174 LYS A C 1
ATOM 2648 O O . LYS A 1 174 ? -2.975 10.363 39.745 1.00 48.99 174 LYS A O 1
ATOM 2667 N N A GLU A 1 175 ? -1.972 9.617 41.615 0.52 48.82 175 GLU A N 1
ATOM 2668 N N B GLU A 1 175 ? -1.968 9.618 41.616 0.48 48.82 175 GLU A N 1
ATOM 2669 C CA A GLU A 1 175 ? -3.067 8.720 41.965 0.52 49.25 175 GLU A CA 1
ATOM 2670 C CA B GLU A 1 175 ? -3.061 8.721 41.976 0.48 49.25 175 GLU A CA 1
ATOM 2671 C C A GLU A 1 175 ? -4.321 9.514 42.318 0.52 47.62 175 GLU A C 1
ATOM 2672 C C B GLU A 1 175 ? -4.317 9.518 42.313 0.48 47.61 175 GLU A C 1
ATOM 2673 O O A GLU A 1 175 ? -5.430 9.149 41.927 0.52 46.83 175 GLU A O 1
ATOM 2674 O O B GLU A 1 175 ? -5.421 9.157 41.906 0.48 46.83 175 GLU A O 1
ATOM 2697 N N . GLU A 1 176 ? -4.139 10.602 43.061 1.00 47.84 176 GLU A N 1
ATOM 2698 C CA . GLU A 1 176 ? -5.249 11.475 43.426 1.00 51.08 176 GLU A CA 1
ATOM 2699 C C . GLU A 1 176 ? -5.772 12.210 42.198 1.00 46.19 176 GLU A C 1
ATOM 2700 O O . GLU A 1 176 ? -6.976 12.421 42.052 1.00 45.47 176 GLU A O 1
ATOM 2713 N N . ALA A 1 177 ? -4.852 12.597 41.319 1.00 42.83 177 ALA A N 1
ATOM 2714 C CA . ALA A 1 177 ? -5.198 13.331 40.110 1.00 40.43 177 ALA A CA 1
ATOM 2715 C C . ALA A 1 177 ? -6.082 12.490 39.197 1.00 41.69 177 ALA A C 1
ATOM 2716 O O . ALA A 1 177 ? -7.027 12.999 38.593 1.00 43.12 177 ALA A O 1
ATOM 2723 N N . GLU A 1 178 ? -5.768 11.203 39.098 1.00 41.65 178 GLU A N 1
ATOM 2724 C CA . GLU A 1 178 ? -6.556 10.283 38.287 1.00 42.63 178 GLU A CA 1
ATOM 2725 C C . GLU A 1 178 ? -7.965 10.143 38.857 1.00 39.00 178 GLU A C 1
ATOM 2726 O O . GLU A 1 178 ? -8.949 10.177 38.116 1.00 38.01 178 GLU A O 1
ATOM 2738 N N . ARG A 1 179 ? -8.055 9.989 40.175 1.00 37.95 179 ARG A N 1
ATOM 2739 C CA . ARG A 1 179 ? -9.343 9.880 40.849 1.00 40.30 179 ARG A CA 1
ATOM 2740 C C . ARG A 1 179 ? -10.185 11.135 40.636 1.00 36.32 179 ARG A C 1
ATOM 2741 O O . ARG A 1 179 ? -11.374 11.049 40.331 1.00 36.89 179 ARG A O 1
ATOM 2762 N N . ALA A 1 180 ? -9.561 12.297 40.800 1.00 32.80 180 ALA A N 1
ATOM 2763 C CA . ALA A 1 180 ? -10.245 13.568 40.599 1.00 30.20 180 ALA A CA 1
ATOM 2764 C C . ALA A 1 180 ? -10.742 13.685 39.162 1.00 30.20 180 ALA A C 1
ATOM 2765 O O . ALA A 1 180 ? -11.874 14.103 38.919 1.00 29.73 180 ALA A O 1
ATOM 2772 N N . TYR A 1 181 ? -9.885 13.309 38.218 1.00 30.89 181 TYR A N 1
ATOM 2773 C CA . TYR A 1 181 ? -10.226 13.350 36.802 1.00 31.89 181 TYR A CA 1
ATOM 2774 C C . TYR A 1 181 ? -11.460 12.509 36.492 1.00 32.38 181 TYR A C 1
ATOM 2775 O O . TYR A 1 181 ? -12.375 12.966 35.806 1.00 34.01 181 TYR A O 1
ATOM 2793 N N . GLU A 1 182 ? -11.480 11.278 36.994 1.00 32.28 182 GLU A N 1
ATOM 2794 C CA . GLU A 1 182 ? -12.602 10.380 36.751 1.00 34.26 182 GLU A CA 1
ATOM 2795 C C . GLU A 1 182 ? -13.861 10.875 37.460 1.00 32.23 182 GLU A C 1
ATOM 2796 O O . GLU A 1 182 ? -14.958 10.800 36.906 1.00 31.27 182 GLU A O 1
ATOM 2808 N N . ASP A 1 183 ? -13.700 11.379 38.682 1.00 33.09 183 ASP A N 1
ATOM 2809 C CA . ASP A 1 183 ? -14.812 11.983 39.412 1.00 34.47 183 ASP A CA 1
ATOM 2810 C C . ASP A 1 183 ? -15.421 13.135 38.619 1.00 33.94 183 ASP A C 1
ATOM 2811 O O . ASP A 1 183 ? -16.641 13.251 38.514 1.00 33.57 183 ASP A O 1
ATOM 2820 N N . ALA A 1 184 ? -14.560 13.982 38.062 1.00 33.42 184 ALA A N 1
ATOM 2821 C CA . ALA A 1 184 ? -15.000 15.180 37.354 1.00 31.91 184 ALA A CA 1
ATOM 2822 C C . ALA A 1 184 ? -15.778 14.831 36.087 1.00 31.73 184 ALA A C 1
ATOM 2823 O O . ALA A 1 184 ? -16.768 15.489 35.758 1.00 30.57 184 ALA A O 1
ATOM 2830 N N . ARG A 1 185 ? -15.329 13.801 35.377 1.00 33.33 185 ARG A N 1
ATOM 2831 C CA . ARG A 1 185 ? -16.018 13.353 34.173 1.00 36.40 185 ARG A CA 1
ATOM 2832 C C . ARG A 1 185 ? -17.412 12.839 34.506 1.00 33.85 185 ARG A C 1
ATOM 2833 O O . ARG A 1 185 ? -18.375 13.120 33.794 1.00 32.59 185 ARG A O 1
ATOM 2854 N N . ARG A 1 186 ? -17.517 12.089 35.597 1.00 34.52 186 ARG A N 1
ATOM 2855 C CA . ARG A 1 186 ? -18.789 11.504 35.993 1.00 36.82 186 ARG A CA 1
ATOM 2856 C C . ARG A 1 186 ? -19.791 12.590 36.375 1.00 32.61 186 ARG A C 1
ATOM 2857 O O . ARG A 1 186 ? -20.922 12.599 35.888 1.00 31.26 186 ARG A O 1
ATOM 2878 N N . VAL A 1 187 ? -19.374 13.513 37.234 1.00 31.80 187 VAL A N 1
ATOM 2879 C CA . VAL A 1 187 ? -20.279 14.552 37.711 1.00 32.80 187 VAL A CA 1
ATOM 2880 C C . VAL A 1 187 ? -20.630 15.512 36.575 1.00 29.69 187 VAL A C 1
ATOM 2881 O O . VAL A 1 187 ? -21.737 16.046 36.531 1.00 29.18 187 VAL A O 1
ATOM 2894 N N . GLU A 1 188 ? -19.697 15.718 35.650 1.00 28.38 188 GLU A N 1
ATOM 2895 C CA . GLU A 1 188 ? -19.964 16.561 34.491 1.00 27.63 188 GLU A CA 1
ATOM 2896 C C . GLU A 1 188 ? -21.104 15.981 33.660 1.00 28.17 188 GLU A C 1
ATOM 2897 O O . GLU A 1 188 ? -22.023 16.697 33.264 1.00 26.43 188 GLU A O 1
ATOM 2909 N N . GLU A 1 189 ? -21.041 14.678 33.404 1.00 32.06 189 GLU A N 1
ATOM 2910 C CA . GLU A 1 189 ? -22.059 14.007 32.604 1.00 36.24 189 GLU A CA 1
ATOM 2911 C C . GLU A 1 189 ? -23.408 14.032 33.321 1.00 29.89 189 GLU A C 1
ATOM 2912 O O . GLU A 1 189 ? -24.443 14.268 32.698 1.00 27.27 189 GLU A O 1
ATOM 2924 N N . GLU A 1 190 ? -23.391 13.796 34.630 1.00 28.38 190 GLU A N 1
ATOM 2925 C CA . GLU A 1 190 ? -24.612 13.842 35.427 1.00 30.66 190 GLU A CA 1
ATOM 2926 C C . GLU A 1 190 ? -25.243 15.228 35.375 1.00 27.51 190 GLU A C 1
ATOM 2927 O O . GLU A 1 190 ? -26.451 15.365 35.198 1.00 26.93 190 GLU A O 1
ATOM 2939 N N . ALA A 1 191 ? -24.415 16.253 35.530 1.00 26.80 191 ALA A N 1
ATOM 2940 C CA . ALA A 1 191 ? -24.890 17.630 35.539 1.00 26.68 191 ALA A CA 1
ATOM 2941 C C . ALA A 1 191 ? -25.479 18.014 34.185 1.00 28.57 191 ALA A C 1
ATOM 2942 O O . ALA A 1 191 ? -26.493 18.707 34.114 1.00 29.09 191 ALA A O 1
ATOM 2949 N N A ARG A 1 192 ? -24.838 17.557 33.114 0.50 29.82 192 ARG A N 1
ATOM 2950 N N B ARG A 1 192 ? -24.836 17.562 33.114 0.50 29.82 192 ARG A N 1
ATOM 2951 C CA A ARG A 1 192 ? -25.300 17.857 31.764 0.50 30.70 192 ARG A CA 1
ATOM 2952 C CA B ARG A 1 192 ? -25.302 17.859 31.765 0.50 30.70 192 ARG A CA 1
ATOM 2953 C C A ARG A 1 192 ? -26.678 17.249 31.510 0.50 29.53 192 ARG A C 1
ATOM 2954 C C B ARG A 1 192 ? -26.682 17.253 31.517 0.50 29.52 192 ARG A C 1
ATOM 2955 O O A ARG A 1 192 ? -27.549 17.892 30.924 0.50 29.46 192 ARG A O 1
ATOM 2956 O O B ARG A 1 192 ? -27.557 17.898 30.942 0.50 29.43 192 ARG A O 1
ATOM 2997 N N . LYS A 1 193 ? -26.873 16.012 31.955 1.00 29.05 193 LYS A N 1
ATOM 2998 C CA . LYS A 1 193 ? -28.153 15.331 31.773 1.00 29.28 193 LYS A CA 1
ATOM 2999 C C . LYS A 1 193 ? -29.255 16.016 32.574 1.00 26.91 193 LYS A C 1
ATOM 3000 O O . LYS A 1 193 ? -30.370 16.194 32.081 1.00 25.95 193 LYS A O 1
ATOM 3020 N N . VAL A 1 194 ? -28.942 16.397 33.809 1.00 28.07 194 VAL A N 1
ATOM 3021 C CA . VAL A 1 194 ? -29.887 17.129 34.643 1.00 30.17 194 VAL A CA 1
ATOM 3022 C C . VAL A 1 194 ? -30.248 18.453 33.971 1.00 30.08 194 VAL A C 1
ATOM 3023 O O . VAL A 1 194 ? -31.410 18.859 33.965 1.00 32.56 194 VAL A O 1
ATOM 3036 N N . LYS A 1 195 ? -29.246 19.115 33.401 1.00 27.12 195 LYS A N 1
ATOM 3037 C CA . LYS A 1 195 ? -29.456 20.378 32.698 1.00 25.33 195 LYS A CA 1
ATOM 3038 C C . LYS A 1 195 ? -30.394 20.208 31.503 1.00 25.61 195 LYS A C 1
ATOM 3039 O O . LYS A 1 195 ? -31.301 21.015 31.295 1.00 24.83 195 LYS A O 1
ATOM 3058 N N . GLU A 1 196 ? -30.171 19.156 30.720 1.00 26.33 196 GLU A N 1
ATOM 3059 C CA . GLU A 1 196 ? -30.961 18.914 29.517 1.00 26.86 196 GLU A CA 1
ATOM 3060 C C . GLU A 1 196 ? -32.395 18.508 29.850 1.00 26.78 196 GLU A C 1
ATOM 3061 O O . GLU A 1 196 ? -33.329 18.871 29.134 1.00 27.16 196 GLU A O 1
ATOM 3073 N N A SER A 1 197 ? -32.565 17.753 30.932 0.51 26.79 197 SER A N 1
ATOM 3074 N N B SER A 1 197 ? -32.560 17.756 30.933 0.49 26.79 197 SER A N 1
ATOM 3075 C CA A SER A 1 197 ? -33.896 17.365 31.387 0.51 27.66 197 SER A CA 1
ATOM 3076 C CA B SER A 1 197 ? -33.884 17.364 31.396 0.49 27.65 197 SER A CA 1
ATOM 3077 C C A SER A 1 197 ? -34.667 18.583 31.886 0.51 27.43 197 SER A C 1
ATOM 3078 C C B SER A 1 197 ? -34.663 18.582 31.883 0.49 27.44 197 SER A C 1
ATOM 3079 O O A SER A 1 197 ? -35.872 18.701 31.662 0.51 28.22 197 SER A O 1
ATOM 3080 O O B SER A 1 197 ? -35.865 18.699 31.647 0.49 28.23 197 SER A O 1
ATOM 3095 N N . ALA A 1 198 ? -33.967 19.487 32.564 1.00 27.34 198 ALA A N 1
ATOM 3096 C CA . ALA A 1 198 ? -34.577 20.716 33.058 1.00 28.96 198 ALA A CA 1
ATOM 3097 C C . ALA A 1 198 ? -34.990 21.616 31.895 1.00 30.90 198 ALA A C 1
ATOM 3098 O O . ALA A 1 198 ? -36.088 22.177 31.889 1.00 33.18 198 ALA A O 1
ATOM 3106 N N . GLU A 1 199 ? -34.099 21.755 30.917 1.00 29.42 199 GLU A N 1
ATOM 3107 C CA . GLU A 1 199 ? -34.398 22.507 29.702 1.00 29.12 199 GLU A CA 1
ATOM 3108 C C . GLU A 1 199 ? -35.635 21.944 29.020 1.00 28.59 199 GLU A C 1
ATOM 3109 O O . GLU A 1 199 ? -36.465 22.690 28.503 1.00 28.90 199 GLU A O 1
ATOM 3121 N N . GLU A 1 200 ? -35.750 20.622 29.029 1.00 27.62 200 GLU A N 1
ATOM 3122 C CA . GLU A 1 200 ? -36.868 19.943 28.390 1.00 27.55 200 GLU A CA 1
ATOM 3123 C C . GLU A 1 200 ? -38.191 20.276 29.074 1.00 28.15 200 GLU A C 1
ATOM 3124 O O . GLU A 1 200 ? -39.234 20.340 28.424 1.00 28.04 200 GLU A O 1
ATOM 3136 N N . GLN A 1 201 ? -38.139 20.495 30.385 1.00 29.90 201 GLN A N 1
ATOM 3137 C CA . GLN A 1 201 ? -39.339 20.766 31.171 1.00 33.91 201 GLN A CA 1
ATOM 3138 C C . GLN A 1 201 ? -39.557 22.258 31.397 1.00 31.36 201 GLN A C 1
ATOM 3139 O O . GLN A 1 201 ? -40.574 22.664 31.958 1.00 33.93 201 GLN A O 1
ATOM 3153 N N . GLY A 1 202 ? -38.601 23.072 30.965 1.00 33.29 202 GLY A N 1
ATOM 3154 C CA . GLY A 1 202 ? -38.680 24.508 31.162 1.00 31.84 202 GLY A CA 1
ATOM 3155 C C . GLY A 1 202 ? -38.386 24.918 32.594 1.00 31.00 202 GLY A C 1
ATOM 3156 O O . GLY A 1 202 ? -38.817 25.979 33.044 1.00 30.51 202 GLY A O 1
ATOM 3160 N N . ASP A 1 203 ? -37.644 24.077 33.308 1.00 31.54 203 ASP A N 1
ATOM 3161 C CA . ASP A 1 203 ? -37.276 24.355 34.694 1.00 32.91 203 ASP A CA 1
ATOM 3162 C C . ASP A 1 203 ? -35.973 25.146 34.723 1.00 30.74 203 ASP A C 1
ATOM 3163 O O . ASP A 1 203 ? -34.897 24.595 34.957 1.00 29.88 203 ASP A O 1
ATOM 3172 N N . SER A 1 204 ? -36.084 26.447 34.481 1.00 30.85 204 SER A N 1
ATOM 3173 C CA . SER A 1 204 ? -34.920 27.308 34.314 1.00 31.19 204 SER A CA 1
ATOM 3174 C C . SER A 1 204 ? -34.016 27.359 35.542 1.00 30.42 204 SER A C 1
ATOM 3175 O O . SER A 1 204 ? -32.801 27.496 35.414 1.00 30.08 204 SER A O 1
ATOM 3183 N N . GLU A 1 205 ? -34.599 27.258 36.730 1.00 31.07 205 GLU A N 1
ATOM 3184 C CA . GLU A 1 205 ? -33.804 27.317 37.951 1.00 33.31 205 GLU A CA 1
ATOM 3185 C C . GLU A 1 205 ? -32.875 26.111 38.051 1.00 30.08 205 GLU A C 1
ATOM 3186 O O . GLU A 1 205 ? -31.680 26.262 38.306 1.00 30.07 205 GLU A O 1
ATOM 3198 N N . VAL A 1 206 ? -33.426 24.919 37.840 1.00 27.69 206 VAL A N 1
ATOM 3199 C CA . VAL A 1 206 ? -32.642 23.689 37.898 1.00 25.15 206 VAL A CA 1
ATOM 3200 C C . VAL A 1 206 ? -31.562 23.705 36.822 1.00 24.28 206 VAL A C 1
ATOM 3201 O O . VAL A 1 206 ? -30.440 23.252 37.048 1.00 24.24 206 VAL A O 1
ATOM 3214 N N . LYS A 1 207 ? -31.914 24.230 35.652 1.00 24.64 207 LYS A N 1
ATOM 3215 C CA . LYS A 1 207 ? -30.975 24.362 34.546 1.00 24.49 207 LYS A CA 1
ATOM 3216 C C . LYS A 1 207 ? -29.754 25.168 34.972 1.00 25.73 207 LYS A C 1
ATOM 3217 O O . LYS A 1 207 ? -28.617 24.765 34.729 1.00 25.99 207 LYS A O 1
ATOM 3236 N N . ARG A 1 208 ? -30.001 26.308 35.609 1.00 26.00 208 ARG A N 1
ATOM 3237 C CA . ARG A 1 208 ? -28.926 27.186 36.054 1.00 25.45 208 ARG A CA 1
ATOM 3238 C C . ARG A 1 208 ? -28.030 26.490 37.072 1.00 25.20 208 ARG A C 1
ATOM 3239 O O . ARG A 1 208 ? -26.807 26.610 37.015 1.00 24.78 208 ARG A O 1
ATOM 3260 N N . LEU A 1 209 ? -28.644 25.763 38.001 1.00 25.97 209 LEU A N 1
ATOM 3261 C CA . LEU A 1 209 ? -27.900 25.054 39.038 1.00 26.52 209 LEU A CA 1
ATOM 3262 C C . LEU A 1 209 ? -27.074 23.913 38.448 1.00 25.85 209 LEU A C 1
ATOM 3263 O O . LEU A 1 209 ? -25.933 23.687 38.854 1.00 26.92 209 LEU A O 1
ATOM 3279 N N . ALA A 1 210 ? -27.654 23.197 37.490 1.00 24.55 210 ALA A N 1
ATOM 3280 C CA . ALA A 1 210 ? -26.956 22.106 36.824 1.00 24.37 210 ALA A CA 1
ATOM 3281 C C . ALA A 1 210 ? -25.757 22.631 36.034 1.00 26.02 210 ALA A C 1
ATOM 3282 O O . ALA A 1 210 ? -24.733 21.954 35.913 1.00 26.23 210 ALA A O 1
ATOM 3289 N N . GLU A 1 211 ? -25.886 23.843 35.503 1.00 26.81 211 GLU A N 1
ATOM 3290 C CA . GLU A 1 211 ? -24.814 24.451 34.722 1.00 26.65 211 GLU A CA 1
ATOM 3291 C C . GLU A 1 211 ? -23.630 24.831 35.602 1.00 26.98 211 GLU A C 1
ATOM 3292 O O . GLU A 1 211 ? -22.481 24.734 35.173 1.00 27.19 211 GLU A O 1
ATOM 3304 N N . GLU A 1 212 ? -23.905 25.253 36.833 1.00 27.82 212 GLU A N 1
ATOM 3305 C CA . GLU A 1 212 ? -22.840 25.498 37.799 1.00 28.04 212 GLU A CA 1
ATOM 3306 C C . GLU A 1 212 ? -22.014 24.233 37.995 1.00 25.11 212 GLU A C 1
ATOM 3307 O O . GLU A 1 212 ? -20.794 24.245 37.834 1.00 23.97 212 GLU A O 1
ATOM 3319 N N . ALA A 1 213 ? -22.694 23.143 38.337 1.00 24.83 213 ALA A N 1
ATOM 3320 C CA . ALA A 1 213 ? -22.036 21.864 38.577 1.00 24.93 213 ALA A CA 1
ATOM 3321 C C . ALA A 1 213 ? -21.241 21.408 37.355 1.00 25.67 213 ALA A C 1
ATOM 3322 O O . ALA A 1 213 ? -20.117 20.921 37.485 1.00 25.87 213 ALA A O 1
ATOM 3329 N N . GLU A 1 214 ? -21.823 21.571 36.170 1.00 26.34 214 GLU A N 1
ATOM 3330 C CA . GLU A 1 214 ? -21.172 21.127 34.939 1.00 26.53 214 GLU A CA 1
ATOM 3331 C C . GLU A 1 214 ? -19.866 21.880 34.695 1.00 26.08 214 GLU A C 1
ATOM 3332 O O . GLU A 1 214 ? -18.840 21.272 34.395 1.00 26.66 214 GLU A O 1
ATOM 3344 N N . GLN A 1 215 ? -19.907 23.202 34.829 1.00 25.06 215 GLN A N 1
ATOM 3345 C CA . GLN A 1 215 ? -18.740 24.031 34.549 1.00 24.55 215 GLN A CA 1
ATOM 3346 C C . GLN A 1 215 ? -17.681 23.909 35.639 1.00 25.27 215 GLN A C 1
ATOM 3347 O O . GLN A 1 215 ? -16.486 24.028 35.366 1.00 27.13 215 GLN A O 1
ATOM 3361 N N . LEU A 1 216 ? -18.117 23.686 36.873 1.00 24.38 216 LEU A N 1
ATOM 3362 C CA . LEU A 1 216 ? -17.189 23.416 37.962 1.00 24.25 216 LEU A CA 1
ATOM 3363 C C . LEU A 1 216 ? -16.447 22.112 37.691 1.00 24.21 216 LEU A C 1
ATOM 3364 O O . LEU A 1 216 ? -15.236 22.009 37.910 1.00 23.87 216 LEU A O 1
ATOM 3380 N N . ALA A 1 217 ? -17.183 21.119 37.206 1.00 24.92 217 ALA A N 1
ATOM 3381 C CA . ALA A 1 217 ? -16.606 19.819 36.889 1.00 25.63 217 ALA A CA 1
ATOM 3382 C C . ALA A 1 217 ? -15.611 19.929 35.735 1.00 29.28 217 ALA A C 1
ATOM 3383 O O . ALA A 1 217 ? -14.564 19.279 35.747 1.00 28.76 217 ALA A O 1
ATOM 3390 N N A ARG A 1 218 ? -15.942 20.753 34.744 0.52 31.87 218 ARG A N 1
ATOM 3391 N N B ARG A 1 218 ? -15.935 20.758 34.748 0.48 31.87 218 ARG A N 1
ATOM 3392 C CA A ARG A 1 218 ? -15.064 20.962 33.595 0.52 33.42 218 ARG A CA 1
ATOM 3393 C CA B ARG A 1 218 ? -15.060 20.951 33.596 0.48 33.42 218 ARG A CA 1
ATOM 3394 C C A ARG A 1 218 ? -13.758 21.626 34.017 0.52 32.37 218 ARG A C 1
ATOM 3395 C C B ARG A 1 218 ? -13.760 21.645 33.998 0.48 32.38 218 ARG A C 1
ATOM 3396 O O A ARG A 1 218 ? -12.691 21.284 33.508 0.52 32.05 218 ARG A O 1
ATOM 3397 O O B ARG A 1 218 ? -12.699 21.341 33.455 0.48 32.10 218 ARG A O 1
ATOM 3438 N N . GLU A 1 219 ? -13.842 22.574 34.947 1.00 31.87 219 GLU A N 1
ATOM 3439 C CA . GLU A 1 219 ? -12.646 23.248 35.446 1.00 31.99 219 GLU A CA 1
ATOM 3440 C C . GLU A 1 219 ? -11.761 22.259 36.198 1.00 29.01 219 GLU A C 1
ATOM 3441 O O . GLU A 1 219 ? -10.537 22.297 36.084 1.00 29.04 219 GLU A O 1
ATOM 3454 N N . ALA A 1 220 ? -12.388 21.379 36.972 1.00 27.14 220 ALA A N 1
ATOM 3455 C CA . ALA A 1 220 ? -11.659 20.366 37.723 1.00 26.56 220 ALA A CA 1
ATOM 3456 C C . ALA A 1 220 ? -10.875 19.463 36.779 1.00 28.08 220 ALA A C 1
ATOM 3457 O O . ALA A 1 220 ? -9.716 19.138 37.033 1.00 27.17 220 ALA A O 1
ATOM 3464 N N . ARG A 1 221 ? -11.516 19.066 35.685 1.00 31.33 221 ARG A N 1
ATOM 3465 C CA . ARG A 1 221 ? -10.878 18.213 34.694 1.00 35.82 221 ARG A CA 1
ATOM 3466 C C . ARG A 1 221 ? -9.723 18.943 34.019 1.00 34.06 221 ARG A C 1
ATOM 3467 O O . ARG A 1 221 ? -8.632 18.393 33.881 1.00 34.86 221 ARG A O 1
ATOM 3488 N N . ARG A 1 222 ? -9.964 20.183 33.606 1.00 32.35 222 ARG A N 1
ATOM 3489 C CA . ARG A 1 222 ? -8.923 20.987 32.978 1.00 34.01 222 ARG A CA 1
ATOM 3490 C C . ARG A 1 222 ? -7.729 21.170 33.910 1.00 32.94 222 ARG A C 1
ATOM 3491 O O . ARG A 1 222 ? -6.581 21.116 33.471 1.00 34.68 222 ARG A O 1
ATOM 3512 N N . HIS A 1 223 ? -8.006 21.379 35.194 1.00 30.68 223 HIS A N 1
ATOM 3513 C CA . HIS A 1 223 ? -6.951 21.614 36.175 1.00 30.87 223 HIS A CA 1
ATOM 3514 C C . HIS A 1 223 ? -6.026 20.407 36.266 1.00 31.76 223 HIS A C 1
ATOM 3515 O O . HIS A 1 223 ? -4.807 20.547 36.225 1.00 28.85 223 HIS A O 1
ATOM 3529 N N . VAL A 1 224 ? -6.618 19.223 36.385 1.00 36.53 224 VAL A N 1
ATOM 3530 C CA . VAL A 1 224 ? -5.856 17.982 36.444 1.00 41.93 224 VAL A CA 1
ATOM 3531 C C . VAL A 1 224 ? -5.062 17.745 35.164 1.00 42.86 224 VAL A C 1
ATOM 3532 O O . VAL A 1 224 ? -3.885 17.386 35.212 1.00 45.09 224 VAL A O 1
ATOM 3545 N N . GLN A 1 225 ? -5.716 17.931 34.023 1.00 41.60 225 GLN A N 1
ATOM 3546 C CA . GLN A 1 225 ? -5.111 17.628 32.731 1.00 42.96 225 GLN A CA 1
ATOM 3547 C C . GLN A 1 225 ? -3.988 18.593 32.362 1.00 43.10 225 GLN A C 1
ATOM 3548 O O . GLN A 1 225 ? -3.065 18.225 31.637 1.00 43.75 225 GLN A O 1
ATOM 3562 N N . GLU A 1 226 ? -4.071 19.823 32.859 1.00 42.59 226 GLU A N 1
ATOM 3563 C CA . GLU A 1 226 ? -3.123 20.870 32.487 1.00 42.64 226 GLU A CA 1
ATOM 3564 C C . GLU A 1 226 ? -2.116 21.160 33.600 1.00 39.23 226 GLU A C 1
ATOM 3565 O O . GLU A 1 226 ? -1.194 21.958 33.418 1.00 43.45 226 GLU A O 1
ATOM 3577 N N . CYS A 1 227 ? -2.299 20.507 34.745 1.00 59.62 227 CYS A N 1
ATOM 3578 C CA . CYS A 1 227 ? -1.448 20.721 35.914 1.00 56.57 227 CYS A CA 1
ATOM 3579 C C . CYS A 1 227 ? 0.027 20.453 35.622 1.00 56.96 227 CYS A C 1
ATOM 3580 O O . CYS A 1 227 ? 0.387 19.383 35.129 1.00 56.95 227 CYS A O 1
ATOM 3587 N N . ARG A 1 228 ? 0.867 21.440 35.926 1.00 58.33 228 ARG A N 1
ATOM 3588 C CA . ARG A 1 228 ? 2.320 21.314 35.800 1.00 60.00 228 ARG A CA 1
ATOM 3589 C C . ARG A 1 228 ? 2.754 20.897 34.397 1.00 60.42 228 ARG A C 1
ATOM 3590 O O . ARG A 1 228 ? 3.515 19.945 34.232 1.00 61.01 228 ARG A O 1
ATOM 3611 N N . GLY A 1 229 ? 2.269 21.615 33.390 1.00 60.55 229 GLY A N 1
ATOM 3612 C CA . GLY A 1 229 ? 2.620 21.324 32.012 1.00 61.48 229 GLY A CA 1
ATOM 3613 C C . GLY A 1 229 ? 2.070 19.992 31.540 1.00 60.78 229 GLY A C 1
ATOM 3614 O O . GLY A 1 229 ? 2.629 19.364 30.638 1.00 62.14 229 GLY A O 1
ATOM 3618 N N . GLY A 1 230 ? 0.971 19.559 32.152 1.00 59.51 230 GLY A N 1
ATOM 3619 C CA . GLY A 1 230 ? 0.319 18.317 31.777 1.00 60.77 230 GLY A CA 1
ATOM 3620 C C . GLY A 1 230 ? 1.035 17.095 32.318 1.00 66.22 230 GLY A C 1
ATOM 3621 O O . GLY A 1 230 ? 0.971 16.016 31.730 1.00 64.59 230 GLY A O 1
ATOM 3625 N N . TRP A 1 231 ? 1.712 17.264 33.448 1.00 74.52 231 TRP A N 1
ATOM 3626 C CA . TRP A 1 231 ? 2.476 16.180 34.054 1.00 82.98 231 TRP A CA 1
ATOM 3627 C C . TRP A 1 231 ? 1.560 15.078 34.580 1.00 79.54 231 TRP A C 1
ATOM 3628 O O . TRP A 1 231 ? 1.836 13.891 34.399 1.00 81.00 231 TRP A O 1
ATOM 3649 N N . LEU A 1 232 ? 0.470 15.479 35.229 1.00 74.76 232 LEU A N 1
ATOM 3650 C CA . LEU A 1 232 ? -0.461 14.532 35.835 1.00 71.00 232 LEU A CA 1
ATOM 3651 C C . LEU A 1 232 ? -1.676 14.283 34.944 1.00 75.09 232 LEU A C 1
ATOM 3652 O O . LEU A 1 232 ? -2.749 13.932 35.435 1.00 74.45 232 LEU A O 1
ATOM 3668 N N . GLU A 1 233 ? -1.509 14.457 33.636 1.00 80.01 233 GLU A N 1
ATOM 3669 C CA . GLU A 1 233 ? -2.629 14.337 32.709 1.00 83.32 233 GLU A CA 1
ATOM 3670 C C . GLU A 1 233 ? -3.009 12.878 32.471 1.00 84.91 233 GLU A C 1
ATOM 3671 O O . GLU A 1 233 ? -2.148 11.999 32.420 1.00 83.85 233 GLU A O 1
ATOM 3683 N N . HIS A 1 234 ? -4.308 12.634 32.325 1.00 88.37 234 HIS A N 1
ATOM 3684 C CA . HIS A 1 234 ? -4.818 11.304 32.013 1.00 92.94 234 HIS A CA 1
ATOM 3685 C C . HIS A 1 234 ? -4.650 11.007 30.526 1.00 97.08 234 HIS A C 1
ATOM 3686 O O . HIS A 1 234 ? -5.282 11.645 29.683 1.00 96.54 234 HIS A O 1
ATOM 3700 N N . HIS A 1 235 ? -3.795 10.039 30.212 1.00 101.84 235 HIS A N 1
ATOM 3701 C CA . HIS A 1 235 ? -3.532 9.667 28.826 1.00 106.14 235 HIS A CA 1
ATOM 3702 C C . HIS A 1 235 ? -4.614 8.722 28.308 1.00 104.47 235 HIS A C 1
ATOM 3703 O O . HIS A 1 235 ? -4.882 7.683 28.912 1.00 106.13 235 HIS A O 1
ATOM 3717 N N . HIS A 1 236 ? -5.231 9.088 27.189 1.00 100.31 236 HIS A N 1
ATOM 3718 C CA . HIS A 1 236 ? -6.282 8.272 26.589 1.00 96.32 236 HIS A CA 1
ATOM 3719 C C . HIS A 1 236 ? -5.692 7.125 25.775 1.00 94.95 236 HIS A C 1
ATOM 3720 O O . HIS A 1 236 ? -4.516 7.148 25.412 1.00 94.26 236 HIS A O 1
#

Foldseek 3Di:
DVLVVQLVVLVVQLVVLVVQLVVCVVVVNLQSNLQSLLSNLVSLLSQCVSCLVVLPLVSLVVSLVSLVVSLVVLVVSLVVCVVVPNLQSNLSSLLSNLSSLLSQLSSCLSPLPLVSNVVSLVSLVVSLVVLVVSLVVCVVVVPLQSNLSSLLSNLSSLLSLLSSCQSVVPLVSLVVSLVSLVVSLVVLVVSLVVCVVVVVVNSNVSSVNSNVSSVVSNCSSCPRPNRSSHDDD

Nearest PDB structures (foldseek):
  5cwq-assembly1_A  TM=1.004E+00  e=2.353E-23  synthetic construct
  8qai-assembly1_A  TM=9.482E-01  e=3.883E-08  synthetic construct
  8qag-assembly1_A  TM=9.741E-01  e=2.514E-07  synthetic construct
  6xr1-assembly1_A  TM=8.150E-01  e=8.065E-06  synthetic construct
  6xr2-assembly1_C  TM=8.531E-01  e=1.452E-04  synthetic construct

Sequence (233 aa):
EELERESEEAERRLQEARKKRSSEEARERGDLKELAEALIEEARAVQELARVACERGNSEEAERASEKAQRVLEEARKVSEEAREQGDDEVLALALIAIALAVLALAEVACCRGNSEEAERASEKAQRVLEEARKVSSEEAREQGDDEVLALALIAIALAVLALAEVACCRGNKEEEAERAYEDARRVEEEARRKVKESSAEEQGDSEVKRLAEEAEQLARREARRHVQECRGGWLEHHH

Radius of gyration: 17.19 Å; Cα contacts (8 Å, |Δi|>4): 420; chains: 1; bounding box: 42×40×39 Å

Secondary structure (DSSP, 8-state):
-HHHHHHHHHHHHHHHHHHHHHHHHHHT-HHHHHHHHHHHHHHHHHHHHHHHHHT-HHHHHHHHHHHHHHHHHHHHHHHHHHHTT-HHHHHHHHHHHHHHHHHHHHHHHHHT-HHHHHHHHHHHHHHHHHHHHHHHHHHHHT-HHHHHHHHHHHHHHHHHHHHHHHHHT-HHHHHHHHHHHHHHHHHHHHHHHHHHHHT-HHHHHHHHHHHHHHHHHHHHHHHHHHHTT----

Solvent-accessible surface area: 11522 Å² total; per-residue (Å²): 187,142,33,83,152,60,21,118,47,0,55,144,106,0,73,59,0,53,110,103,2,78,109,2,89,132,155,50,38,21,83,84,5,0,66,4,0,14,55,3,0,134,2,0,38,51,22,0,138,6,1,42,126,81,66,50,62,125,37,3,64,126,2,10,107,45,0,54,125,1,1,89,43,0,96,131,3,6,87,50,0,115,137,121,58,51,37,39,3,9,0,14,0,0,11,0,12,0,12,0,1,7,0,15,0,10,0,0,26,68,88,62,59,58,124,39,1,46,140,3,8,88,22,0,64,136,3,1,78,58,0,82,136,6,6,105,72,2,119,148,117,55,56,77,56,3,6,0,10,0,0,5,0,11,0,10,0,0,10,0,14,0,32,0,0,16,43,85,21,42,108,122,19,1,50,127,0,6,62,17,0,114,120,3,19,76,45,0,87,101,9,37,92,63,6,91,142,146,59,54,45,86,6,60,133,20,0,62,76,0,14,89,39,0,84,73,0,60,94,65,2,41,118,7,136,87,16,163,6,66,51,137,179